Protein AF-0000000077304915 (afdb_homodimer)

InterPro domains:
  IPR000916 Bet v I/Major latex protein [PF00407] (3-147)
  IPR000916 Bet v I/Major latex protein [SM01037] (2-149)
  IPR023393 START-like domain superfamily [G3DSA:3.30.530.20] (1-148)
  IPR051761 MLP-like hydrophobic ligand-binding [PTHR31907] (3-147)

Secondary structure (DSSP, 8-state):
--SEEEEEEEEEESS-HHHHHHHHHH-HHHHHHHSTTTEEEEEEEESSTTSTT-EEEEEEEETTEEEEEEEEEEEEETTTTEEEEEEEEEHHHHHEEEEEEEEEEEEETTEEEEEEEEEEEESSTTSPPTHHHHHHHHHHHHHHHHS----/--SEEEEEEEEEESS-HHHHHHHHHH-HHHHHHHSTTTEEEEEEEESSTTSTT-EEEEEEEETTEEEEEEEEEEEEETTTTEEEEEEEEEHHHHHEEEEEEEEEEEEETTEEEEEEEEEEEESSTTSPPTHHHHHHHHHHHHHHHHS----

Foldseek 3Di:
DDQWDKDKDKDWFADDLVVVLCCVQPNVQCLCVLPVQFWPGKDWDDDDGNDQQTKMKTWGDFPRDTWIWIWGFHDADPVFSKTKIWTDDIDQVVFFVTKMKMWTWDDDVNIIMIMIMITTGGPDPVRDDVPSVVVSVSVSVHSVRPRPPPD/DDQWDKDKDKDWFADDLVVVLCCVQPNVQCLCVLPVQFWPGKDWDDDDGNDQQTKMKTWGDFPRDTWIWIWGFHDADPVFSKTKIWTDDIDQVVFFVTKMKMWTWDDDVNIIMIMIMITTGGPDPVRDDCPSVVVSVSVSVHSVRPRPPPD

Radius of gyration: 21.0 Å; Cα contacts (8 Å, |Δi|>4): 692; chains: 2; bounding box: 39×62×45 Å

Organism: Tagetes erecta (NCBI:txid13708)

Structure (mmCIF, N/CA/C/O backbone):
data_AF-0000000077304915-model_v1
#
loop_
_entity.id
_entity.type
_entity.pdbx_description
1 polymer 'Bet v I/Major latex protein domain-containing protein'
#
loop_
_atom_site.group_PDB
_atom_site.id
_atom_site.type_symbol
_atom_site.label_atom_id
_atom_site.label_alt_id
_atom_site.label_comp_id
_atom_site.label_asym_id
_atom_site.label_entity_id
_atom_site.label_seq_id
_atom_site.pdbx_PDB_ins_code
_atom_site.Cartn_x
_atom_site.Cartn_y
_atom_site.Cartn_z
_atom_site.occupancy
_atom_site.B_iso_or_equiv
_atom_site.auth_seq_id
_atom_site.auth_comp_id
_atom_site.auth_asym_id
_atom_site.auth_atom_id
_atom_site.pdbx_PDB_model_num
ATOM 1 N N . MET A 1 1 ? -9.648 -6.676 -9.336 1 77 1 MET A N 1
ATOM 2 C CA . MET A 1 1 ? -9.148 -5.434 -8.758 1 77 1 MET A CA 1
ATOM 3 C C . MET A 1 1 ? -9.531 -5.316 -7.289 1 77 1 MET A C 1
ATOM 5 O O . MET A 1 1 ? -10.609 -5.758 -6.887 1 77 1 MET A O 1
ATOM 9 N N . ALA A 1 2 ? -8.57 -4.887 -6.508 1 87.5 2 ALA A N 1
ATOM 10 C CA . ALA A 1 2 ? -8.867 -4.766 -5.082 1 87.5 2 ALA A CA 1
ATOM 11 C C . ALA A 1 2 ? -9.672 -3.504 -4.793 1 87.5 2 ALA A C 1
ATOM 13 O O . ALA A 1 2 ? -9.352 -2.426 -5.297 1 87.5 2 ALA A O 1
ATOM 14 N N . LEU A 1 3 ? -10.727 -3.637 -4.07 1 91.81 3 LEU A N 1
ATOM 15 C CA . LEU A 1 3 ? -11.562 -2.504 -3.699 1 91.81 3 LEU A CA 1
ATOM 16 C C . LEU A 1 3 ? -11.078 -1.865 -2.404 1 91.81 3 LEU A C 1
ATOM 18 O O . LEU A 1 3 ? -11.438 -0.728 -2.094 1 91.81 3 LEU A O 1
ATOM 22 N N . SER A 1 4 ? -10.336 -2.604 -1.647 1 95.5 4 SER A N 1
ATOM 23 C CA . SER A 1 4 ? -9.789 -2.084 -0.4 1 95.5 4 SER A CA 1
ATOM 24 C C . SER A 1 4 ? -8.32 -2.465 -0.239 1 95.5 4 SER A C 1
ATOM 26 O O . SER A 1 4 ? -7.852 -3.416 -0.868 1 95.5 4 SER A O 1
ATOM 28 N N . GLY A 1 5 ? -7.633 -1.637 0.565 1 96.81 5 GLY A N 1
ATOM 29 C CA . GLY A 1 5 ? -6.215 -1.896 0.747 1 96.81 5 GLY A CA 1
ATOM 30 C C . GLY A 1 5 ? -5.484 -0.762 1.444 1 96.81 5 GLY A C 1
ATOM 31 O O . GLY A 1 5 ? -6.098 0.02 2.174 1 96.81 5 GLY A O 1
ATOM 32 N N . LYS A 1 6 ? -4.102 -0.858 1.314 1 97.75 6 LYS A N 1
ATOM 33 C CA . LYS A 1 6 ? -3.221 0.158 1.883 1 97.75 6 LYS A CA 1
ATOM 34 C C . LYS A 1 6 ? -2.143 0.57 0.884 1 97.75 6 LYS A C 1
ATOM 36 O O . LYS A 1 6 ? -1.648 -0.26 0.119 1 97.75 6 LYS A O 1
ATOM 41 N N . LEU A 1 7 ? -1.932 1.812 0.913 1 97.75 7 LEU A N 1
ATOM 42 C CA . LEU A 1 7 ? -0.755 2.363 0.248 1 97.75 7 LEU A CA 1
ATOM 43 C C . LEU A 1 7 ? 0.232 2.924 1.267 1 97.75 7 LEU A C 1
ATOM 45 O O . LEU A 1 7 ? -0.133 3.758 2.1 1 97.75 7 LEU A O 1
ATOM 49 N N . ILE A 1 8 ? 1.463 2.48 1.219 1 97.81 8 ILE A N 1
ATOM 50 C CA . ILE A 1 8 ? 2.469 2.869 2.201 1 97.81 8 ILE A CA 1
ATOM 51 C C . ILE A 1 8 ? 3.68 3.469 1.49 1 97.81 8 ILE A C 1
ATOM 53 O O . ILE A 1 8 ? 4.184 2.898 0.52 1 97.81 8 ILE A O 1
ATOM 57 N N . GLY A 1 9 ? 4.09 4.59 1.894 1 97.19 9 GLY A N 1
ATOM 58 C CA . GLY A 1 9 ? 5.289 5.238 1.393 1 97.19 9 GLY A CA 1
ATOM 59 C C . GLY A 1 9 ? 6.301 5.547 2.48 1 97.19 9 GLY A C 1
ATOM 60 O O . GLY A 1 9 ? 5.926 5.867 3.609 1 97.19 9 GLY A O 1
ATOM 61 N N . TYR A 1 10 ? 7.559 5.445 2.125 1 95.75 10 TYR A N 1
ATOM 62 C CA . TYR A 1 10 ? 8.656 5.762 3.035 1 95.75 10 TYR A CA 1
ATOM 63 C C . TYR A 1 10 ? 9.391 7.016 2.588 1 95.75 10 TYR A C 1
ATOM 65 O O . TYR A 1 10 ? 9.672 7.188 1.4 1 95.75 10 TYR A O 1
ATOM 73 N N . VAL A 1 11 ? 9.68 7.824 3.545 1 93.5 11 VAL A N 1
ATOM 74 C CA . VAL A 1 11 ? 10.461 9.031 3.277 1 93.5 11 VAL A CA 1
ATOM 75 C C . VAL A 1 11 ? 11.625 9.117 4.258 1 93.5 11 VAL A C 1
ATOM 77 O O . VAL A 1 11 ? 11.43 9.062 5.477 1 93.5 11 VAL A O 1
ATOM 80 N N . GLU A 1 12 ? 12.781 9.234 3.734 1 91.5 12 GLU A N 1
ATOM 81 C CA . GLU A 1 12 ? 13.93 9.484 4.598 1 91.5 12 GLU A CA 1
ATOM 82 C C . GLU A 1 12 ? 13.992 10.953 5.023 1 91.5 12 GLU A C 1
ATOM 84 O O . GLU A 1 12 ? 13.938 11.852 4.184 1 91.5 12 GLU A O 1
ATOM 89 N N . ILE A 1 13 ? 14.117 11.133 6.289 1 90.94 13 ILE A N 1
ATOM 90 C CA . ILE A 1 13 ? 14.109 12.5 6.797 1 90.94 13 ILE A CA 1
ATOM 91 C C . ILE A 1 13 ? 15.273 12.703 7.762 1 90.94 13 ILE A C 1
ATOM 93 O O . ILE A 1 13 ? 15.859 11.734 8.25 1 90.94 13 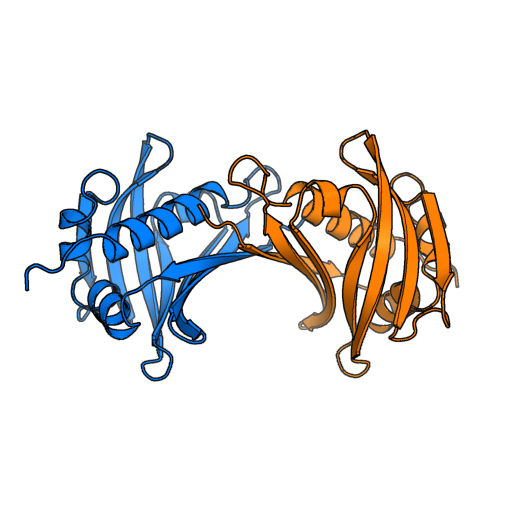ILE A O 1
ATOM 97 N N . SER A 1 14 ? 15.57 13.914 8.055 1 90.44 14 SER A N 1
ATOM 98 C CA . SER A 1 14 ? 16.703 14.258 8.906 1 90.44 14 SER A CA 1
ATOM 99 C C . SER A 1 14 ? 16.234 14.641 10.312 1 90.44 14 SER A C 1
ATOM 101 O O . SER A 1 14 ? 16.953 14.406 11.289 1 90.44 14 SER A O 1
ATOM 103 N N . LYS A 1 15 ? 15.133 15.164 10.398 1 87.5 15 LYS A N 1
ATOM 104 C CA . LYS A 1 15 ? 14.625 15.602 11.695 1 87.5 15 LYS A CA 1
ATOM 105 C C . LYS A 1 15 ? 14.102 14.422 12.516 1 87.5 15 LYS A C 1
ATOM 107 O O . LYS A 1 15 ? 13.695 13.398 11.945 1 87.5 15 LYS A O 1
ATOM 112 N N . LYS A 1 16 ? 14.086 14.633 13.773 1 85.38 16 LYS A N 1
ATOM 113 C CA . LYS A 1 16 ? 13.641 13.57 14.672 1 85.38 16 LYS A CA 1
ATOM 114 C C . LYS A 1 16 ? 12.125 13.445 14.656 1 85.38 16 LYS A C 1
ATOM 116 O O . LYS A 1 16 ? 11.414 14.398 14.32 1 85.38 16 LYS A O 1
ATOM 121 N N . GLY A 1 17 ? 11.664 12.305 15 1 81.75 17 GLY A N 1
ATOM 122 C CA . GLY A 1 17 ? 10.242 11.977 14.992 1 81.75 17 GLY A CA 1
ATOM 123 C C . GLY A 1 17 ? 9.414 12.906 15.852 1 81.75 17 GLY A C 1
ATOM 124 O O . GLY A 1 17 ? 8.258 13.195 15.531 1 81.75 17 GLY A O 1
ATOM 125 N N . ASP A 1 18 ? 10.031 13.383 16.891 1 84.44 18 ASP A N 1
ATOM 126 C CA . ASP A 1 18 ? 9.305 14.266 17.797 1 84.44 18 ASP A CA 1
ATOM 127 C C . ASP A 1 18 ? 8.891 15.555 17.094 1 84.44 18 ASP A C 1
ATOM 129 O O . ASP A 1 18 ? 7.836 16.125 17.391 1 84.44 18 ASP A O 1
ATOM 133 N N . PHE A 1 19 ? 9.711 15.961 16.25 1 87 19 PHE A N 1
ATOM 134 C CA . PHE A 1 19 ? 9.414 17.188 15.508 1 87 19 PHE A CA 1
ATOM 135 C C . PHE A 1 19 ? 8.117 17.031 14.719 1 87 19 PHE A C 1
ATOM 137 O O . PHE A 1 19 ? 7.203 17.844 14.844 1 87 19 PHE A O 1
ATOM 144 N N . PHE A 1 20 ? 8 16.031 14.023 1 86.62 20 PHE A N 1
ATOM 145 C CA . PHE A 1 20 ? 6.848 15.812 13.148 1 86.62 20 PHE A CA 1
ATOM 146 C C . PHE A 1 20 ? 5.613 15.469 13.969 1 86.62 20 PHE A C 1
ATOM 148 O O . PHE A 1 20 ? 4.504 15.906 13.648 1 86.62 20 PHE A O 1
ATOM 155 N N . HIS A 1 21 ? 5.879 14.617 14.914 1 87.75 21 HIS A N 1
ATOM 156 C CA . HIS A 1 21 ? 4.781 14.227 15.797 1 87.75 21 HIS A CA 1
ATOM 157 C C . HIS A 1 21 ? 4.152 15.445 16.469 1 87.75 21 HIS A C 1
ATOM 159 O O . HIS A 1 21 ? 2.924 15.57 16.5 1 87.75 21 HIS A O 1
ATOM 165 N N . ASP A 1 22 ? 4.957 16.359 16.922 1 87.5 22 ASP A N 1
ATOM 166 C CA . ASP A 1 22 ? 4.477 17.578 17.547 1 87.5 22 ASP A CA 1
ATOM 167 C C . ASP A 1 22 ? 3.758 18.469 16.547 1 87.5 22 ASP A C 1
ATOM 169 O O . ASP A 1 22 ? 2.695 19.031 16.844 1 87.5 22 ASP A O 1
ATOM 173 N N . LEU A 1 23 ? 4.305 18.578 15.43 1 86.5 23 LEU A N 1
ATOM 174 C CA . LEU A 1 23 ? 3.732 19.422 14.391 1 86.5 23 LEU A CA 1
ATOM 175 C C . LEU A 1 23 ? 2.35 18.922 13.984 1 86.5 23 LEU A C 1
ATOM 177 O O . LEU A 1 23 ? 1.388 19.703 13.961 1 86.5 23 LEU A O 1
ATOM 181 N N . ILE A 1 24 ? 2.211 17.719 13.727 1 84.94 24 ILE A N 1
ATOM 182 C CA . ILE A 1 24 ? 0.983 17.125 13.203 1 84.94 24 ILE A CA 1
ATOM 183 C C . ILE A 1 24 ? -0.088 17.109 14.289 1 84.94 24 ILE A C 1
ATOM 185 O O . ILE A 1 24 ? -1.268 17.344 14.016 1 84.94 24 ILE A O 1
ATOM 189 N N . ARG A 1 25 ? 0.352 16.922 15.422 1 87.06 25 ARG A N 1
ATOM 190 C CA . ARG A 1 25 ? -0.615 16.797 16.5 1 87.06 25 ARG A CA 1
ATOM 191 C C . ARG A 1 25 ? -0.991 18.156 17.078 1 87.06 25 ARG A C 1
ATOM 193 O O . ARG A 1 25 ? -2.174 18.469 17.219 1 87.06 25 ARG A O 1
ATOM 200 N N . HIS A 1 26 ? 0.055 18.984 17.312 1 87.25 26 HIS A N 1
ATOM 201 C CA . HIS A 1 26 ? -0.196 20.141 18.172 1 87.25 26 HIS A CA 1
ATOM 202 C C . HIS A 1 26 ? -0.1 21.438 17.391 1 87.25 26 HIS A C 1
ATOM 204 O O . HIS A 1 26 ? -0.631 22.469 17.828 1 87.25 26 HIS A O 1
ATOM 210 N N . LYS A 1 27 ? 0.557 21.391 16.312 1 86.62 27 LYS A N 1
ATOM 211 C CA . LYS A 1 27 ? 0.745 22.641 15.602 1 86.62 27 LYS A CA 1
ATOM 212 C C . LYS A 1 27 ? 0.414 22.484 14.117 1 86.62 27 LYS A C 1
ATOM 214 O O . LYS A 1 27 ? 1.187 22.922 13.258 1 86.62 27 LYS A O 1
ATOM 219 N N . PRO A 1 28 ? -0.698 21.828 13.898 1 83.06 28 PRO A N 1
ATOM 220 C CA . PRO A 1 28 ? -0.997 21.609 12.484 1 83.06 28 PRO A CA 1
ATOM 221 C C . PRO A 1 28 ? -1.185 22.906 11.703 1 83.06 28 PRO A C 1
ATOM 223 O O . PRO A 1 28 ? -0.937 22.953 10.5 1 83.06 28 PRO A O 1
ATOM 226 N N . HIS A 1 29 ? -1.56 23.953 12.414 1 82.38 29 HIS A N 1
ATOM 227 C CA . HIS A 1 29 ? -1.747 25.266 11.789 1 82.38 29 HIS A CA 1
ATOM 228 C C . HIS A 1 29 ? -0.423 25.828 11.289 1 82.38 29 HIS A C 1
ATOM 230 O O . HIS A 1 29 ? -0.404 26.688 10.391 1 82.38 29 HIS A O 1
ATOM 236 N N . GLU A 1 30 ? 0.694 25.391 11.867 1 82.69 30 GLU A N 1
ATOM 237 C CA . GLU A 1 30 ? 2.014 25.844 11.438 1 82.69 30 GLU A CA 1
ATOM 238 C C . GLU A 1 30 ? 2.422 25.188 10.125 1 82.69 30 GLU A C 1
ATOM 240 O O . GLU A 1 30 ? 3.309 25.672 9.422 1 82.69 30 GLU A O 1
ATOM 245 N N . MET A 1 31 ? 1.771 24.125 9.836 1 85.06 31 MET A N 1
ATOM 246 C CA . MET A 1 31 ? 2.121 23.406 8.609 1 85.06 31 MET A CA 1
ATOM 247 C C . MET A 1 31 ? 1.789 24.234 7.375 1 85.06 31 MET A C 1
ATOM 249 O O . MET A 1 31 ? 2.51 24.172 6.379 1 85.06 31 MET A O 1
ATOM 253 N N . SER A 1 32 ? 0.701 24.938 7.48 1 84.88 32 SER A N 1
ATOM 254 C CA . SER A 1 32 ? 0.295 25.781 6.359 1 84.88 32 SER A CA 1
ATOM 255 C C . SER A 1 32 ? 1.315 26.875 6.094 1 84.88 32 SER A C 1
ATOM 257 O O . SER A 1 32 ? 1.448 27.344 4.961 1 84.88 32 SER A O 1
ATOM 259 N N . ALA A 1 33 ? 2.064 27.234 7.16 1 84.62 33 ALA A N 1
ATOM 260 C CA . ALA A 1 33 ? 3.104 28.25 7.004 1 84.62 33 ALA A CA 1
ATOM 261 C C . ALA A 1 33 ? 4.336 27.672 6.316 1 84.62 33 ALA A C 1
ATOM 263 O O . ALA A 1 33 ? 5.059 28.391 5.617 1 84.62 33 ALA A O 1
ATOM 264 N N . ILE A 1 34 ? 4.574 26.453 6.52 1 83.38 34 ILE A N 1
ATOM 265 C CA . ILE A 1 34 ? 5.754 25.797 5.98 1 83.38 34 ILE A CA 1
ATOM 266 C C . ILE A 1 34 ? 5.535 25.469 4.508 1 83.38 34 ILE A C 1
ATOM 268 O O . ILE A 1 34 ? 6.441 25.641 3.686 1 83.38 34 ILE A O 1
ATOM 272 N N . VAL A 1 35 ? 4.285 25 4.211 1 85 35 VAL A N 1
ATOM 273 C CA . VAL A 1 35 ? 3.986 24.594 2.842 1 85 35 VAL A CA 1
ATOM 274 C C . VAL A 1 35 ? 2.709 25.281 2.363 1 85 35 VAL A C 1
ATOM 276 O O . VAL A 1 35 ? 1.757 24.609 1.949 1 85 35 VAL A O 1
ATOM 279 N N . PRO A 1 36 ? 2.691 26.562 2.174 1 85.12 36 PRO A N 1
ATOM 280 C CA . PRO A 1 36 ? 1.47 27.328 1.897 1 85.12 36 PRO A CA 1
ATOM 281 C C . PRO A 1 36 ? 0.879 27.016 0.524 1 85.12 36 PRO A C 1
ATOM 283 O O . PRO A 1 36 ? -0.316 27.219 0.301 1 85.12 36 PRO A O 1
ATOM 286 N N . ASP A 1 37 ? 1.666 26.531 -0.319 1 87.25 37 ASP A N 1
ATOM 287 C CA . ASP A 1 37 ? 1.181 26.234 -1.661 1 87.25 37 ASP A CA 1
ATOM 288 C C . ASP A 1 37 ? 0.377 24.938 -1.673 1 87.25 37 ASP A C 1
ATOM 290 O O . ASP A 1 37 ? -0.361 24.656 -2.621 1 87.25 37 ASP A O 1
ATOM 294 N N . LYS A 1 38 ? 0.479 24.188 -0.633 1 88.62 38 LYS A N 1
ATOM 295 C CA . LYS A 1 38 ? -0.179 22.875 -0.579 1 88.62 38 LYS A CA 1
ATOM 296 C C . LYS A 1 38 ? -1.244 22.844 0.514 1 88.62 38 LYS A C 1
ATOM 298 O O . LYS A 1 38 ? -2.355 22.359 0.29 1 88.62 38 LYS A O 1
ATOM 303 N N . LEU A 1 39 ? -0.884 23.266 1.619 1 89.75 39 LEU A N 1
ATOM 304 C CA . LEU A 1 39 ? -1.777 23.359 2.77 1 89.75 39 LEU A CA 1
ATOM 305 C C . LEU A 1 39 ? -2.119 24.797 3.09 1 89.75 39 LEU A C 1
ATOM 307 O O . LEU A 1 39 ? -1.231 25.609 3.393 1 89.75 39 LEU A O 1
ATOM 311 N N . HIS A 1 40 ? -3.418 25.078 3.107 1 89.94 40 HIS A N 1
ATOM 312 C CA . HIS A 1 40 ? -3.811 26.484 3.197 1 89.94 40 HIS A CA 1
ATOM 313 C C . HIS A 1 40 ? -4.277 26.828 4.605 1 89.94 40 HIS A C 1
ATOM 315 O O . HIS A 1 40 ? -4.035 27.938 5.086 1 89.94 40 HIS A O 1
ATOM 321 N N . GLU A 1 41 ? -5.039 25.984 5.105 1 88.44 41 GLU A N 1
ATOM 322 C CA . GLU A 1 41 ? -5.602 26.25 6.426 1 88.44 41 GLU A CA 1
ATOM 323 C C . GLU A 1 41 ? -5.891 24.938 7.172 1 88.44 41 GLU A C 1
ATOM 325 O O . GLU A 1 41 ? -6.238 23.938 6.559 1 88.44 41 GLU A O 1
ATOM 330 N N . CYS A 1 42 ? -5.668 25.031 8.453 1 89.88 42 CYS A N 1
ATOM 331 C CA . CYS A 1 42 ? -6.035 23.938 9.352 1 89.88 42 CYS A CA 1
ATOM 332 C C . CYS A 1 42 ? -6.762 24.469 10.586 1 89.88 42 CYS A C 1
ATOM 334 O O . CYS A 1 42 ? -6.246 25.344 11.289 1 89.88 42 CYS A O 1
ATOM 336 N N . ASP A 1 43 ? -7.965 23.922 10.844 1 88.62 43 ASP A N 1
ATOM 337 C CA . ASP A 1 43 ? -8.75 24.344 12 1 88.62 43 ASP A CA 1
ATOM 338 C C . ASP A 1 43 ? -9.18 23.141 12.836 1 88.62 43 ASP A C 1
ATOM 340 O O . ASP A 1 43 ? -9.562 22.109 12.289 1 88.62 43 ASP A O 1
ATOM 344 N N . VAL A 1 44 ? -9.102 23.344 14.117 1 88.19 44 VAL A N 1
ATOM 345 C CA . VAL A 1 44 ? -9.695 22.359 15 1 88.19 44 VAL A CA 1
ATOM 346 C C . VAL A 1 44 ? -11.188 22.641 15.172 1 88.19 44 VAL A C 1
ATOM 348 O O . VAL A 1 44 ? -11.57 23.703 15.648 1 88.19 44 VAL A O 1
ATOM 351 N N . LEU A 1 45 ? -11.969 21.75 14.836 1 90.94 45 LEU A N 1
ATOM 352 C CA . LEU A 1 45 ? -13.414 21.953 14.836 1 90.94 45 LEU A CA 1
ATOM 353 C C . LEU A 1 45 ? -14.031 21.469 16.156 1 90.94 45 LEU A C 1
ATOM 355 O O . LEU A 1 45 ? -15 22.047 16.625 1 90.94 45 LEU A O 1
ATOM 359 N N . GLU A 1 46 ? -13.484 20.406 16.625 1 91.88 46 GLU A N 1
ATOM 360 C CA . GLU A 1 46 ? -13.992 19.828 17.859 1 91.88 46 GLU A CA 1
ATOM 361 C C . GLU A 1 46 ? -12.867 19.188 18.672 1 91.88 46 GLU A C 1
ATOM 363 O O . GLU A 1 46 ? -11.93 18.625 18.109 1 91.88 46 GLU A O 1
ATOM 368 N N . GLY A 1 47 ? -12.992 19.344 20.031 1 92 47 GLY A N 1
ATOM 369 C CA . GLY A 1 47 ? -12.07 18.672 20.922 1 92 47 GLY A CA 1
ATOM 370 C C . GLY A 1 47 ? -10.789 19.453 21.156 1 92 47 GLY A C 1
ATOM 371 O O . GLY A 1 47 ? -10.664 20.594 20.719 1 92 47 GLY A O 1
ATOM 372 N N . GLU A 1 48 ? -9.961 18.766 21.953 1 91.75 48 GLU A N 1
ATOM 373 C CA . GLU A 1 48 ? -8.648 19.344 22.234 1 91.75 48 GLU A CA 1
ATOM 374 C C . GLU A 1 48 ? -7.66 19.047 21.109 1 91.75 48 GLU A C 1
ATOM 376 O O . GLU A 1 48 ? -7.559 17.922 20.641 1 91.75 48 GLU A O 1
ATOM 381 N N . ARG A 1 49 ? -7.004 20.078 20.812 1 88.75 49 ARG A N 1
ATOM 382 C CA . ARG A 1 49 ? -6.039 19.969 19.719 1 88.75 49 ARG A CA 1
ATOM 383 C C . ARG A 1 49 ? -5.055 18.828 19.984 1 88.75 49 ARG A C 1
ATOM 385 O O . ARG A 1 49 ? -4.434 18.781 21.047 1 88.75 49 ARG A O 1
ATOM 392 N N . GLY A 1 50 ? -4.945 17.922 18.953 1 90.31 50 GLY A N 1
ATOM 393 C CA . GLY A 1 50 ? -3.957 16.859 19 1 90.31 50 GLY A CA 1
ATOM 394 C C . GLY A 1 50 ? -4.406 15.664 19.828 1 90.31 50 GLY A C 1
ATOM 395 O O . GLY A 1 50 ? -3.717 14.648 19.875 1 90.31 50 GLY A O 1
ATOM 396 N N . ALA A 1 51 ? -5.551 15.727 20.391 1 92.5 51 ALA A N 1
ATOM 397 C CA . ALA A 1 51 ? -6.035 14.648 21.25 1 92.5 51 ALA A CA 1
ATOM 398 C C . ALA A 1 51 ? -6.902 13.672 20.453 1 92.5 51 ALA A C 1
ATOM 400 O O . ALA A 1 51 ? -7.57 14.055 19.5 1 92.5 51 ALA A O 1
ATOM 401 N N . VAL A 1 52 ? -6.793 12.406 20.938 1 95.75 52 VAL A N 1
ATOM 402 C CA . VAL A 1 52 ? -7.68 11.391 20.359 1 95.75 52 VAL A CA 1
ATOM 403 C C . VAL A 1 52 ? -9.133 11.852 20.484 1 95.75 52 VAL A C 1
ATOM 405 O O . VAL A 1 52 ? -9.547 12.344 21.547 1 95.75 52 VAL A O 1
ATOM 408 N N . GLY A 1 53 ? -9.859 11.75 19.359 1 95.81 53 GLY A N 1
ATOM 409 C CA . GLY A 1 53 ? -11.258 12.141 19.375 1 95.81 53 GLY A CA 1
ATOM 410 C C . GLY A 1 53 ? -11.484 13.539 18.812 1 95.81 53 GLY A C 1
ATOM 411 O O . GLY A 1 53 ? -12.625 13.914 18.516 1 95.81 53 GLY A O 1
ATOM 412 N N . SER A 1 54 ? -10.453 14.391 18.719 1 95.25 54 SER A N 1
ATOM 413 C CA . SER A 1 54 ? -10.602 15.734 18.156 1 95.25 54 SER A CA 1
ATOM 414 C C . SER A 1 54 ? -10.836 15.672 16.641 1 95.25 54 SER A C 1
ATOM 416 O O . SER A 1 54 ? -10.477 14.688 15.992 1 95.25 54 SER A O 1
ATOM 418 N N . ILE A 1 55 ? -11.5 16.656 16.141 1 96.06 55 ILE A N 1
ATOM 419 C CA . ILE A 1 55 ? -11.789 16.766 14.719 1 96.06 55 ILE A CA 1
ATOM 420 C C . ILE A 1 55 ? -11.07 17.984 14.141 1 96.06 55 ILE A C 1
ATOM 422 O O . ILE A 1 55 ? -11.211 19.109 14.656 1 96.06 55 ILE A O 1
ATOM 426 N N . ILE A 1 56 ? -10.32 17.719 13.094 1 94 56 ILE A N 1
ATOM 427 C CA . ILE A 1 56 ? -9.586 18.797 12.438 1 94 56 ILE A CA 1
ATOM 428 C C . ILE A 1 56 ? -10.039 18.906 10.984 1 94 56 ILE A C 1
ATOM 430 O O . ILE A 1 56 ? -10.445 17.922 10.367 1 94 56 ILE A O 1
ATOM 434 N N . SER A 1 57 ? -10 20.141 10.508 1 94.44 57 SER A N 1
ATOM 435 C CA . SER A 1 57 ? -10.352 20.422 9.117 1 94.44 57 SER A CA 1
ATOM 436 C C . SER A 1 57 ? -9.172 21 8.344 1 94.44 57 SER A C 1
ATOM 438 O O . SER A 1 57 ? -8.469 21.875 8.852 1 94.44 57 SER A O 1
ATOM 440 N N . TRP A 1 58 ? -9 20.484 7.137 1 93.31 58 TRP A N 1
ATOM 441 C CA . TRP A 1 58 ? -7.922 20.953 6.266 1 93.31 58 TRP A CA 1
ATOM 442 C C . TRP A 1 58 ? -8.484 21.562 4.984 1 93.31 58 TRP A C 1
ATOM 444 O O . TRP A 1 58 ? -9.422 21.016 4.395 1 93.31 58 TRP A O 1
ATOM 454 N N . ASN A 1 59 ? -7.941 22.688 4.609 1 94.12 59 ASN A N 1
ATOM 455 C CA . ASN A 1 59 ? -8.055 23.219 3.254 1 94.12 59 ASN A CA 1
ATOM 456 C C . ASN A 1 59 ? -6.738 23.094 2.49 1 94.12 59 ASN A C 1
ATOM 458 O O . ASN A 1 59 ? -5.703 23.578 2.945 1 94.12 59 ASN A O 1
ATOM 462 N N . TYR A 1 60 ? -6.848 22.406 1.366 1 94.25 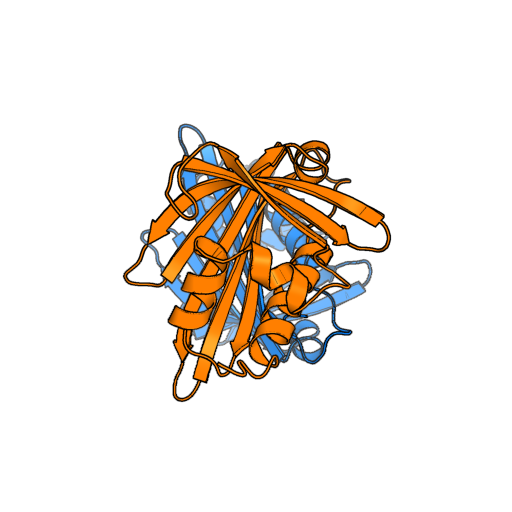60 TYR A N 1
ATOM 463 C CA . TYR A 1 60 ? -5.594 22.109 0.68 1 94.25 60 TYR A CA 1
ATOM 464 C C . TYR A 1 60 ? -5.809 22.016 -0.826 1 94.25 60 TYR A C 1
ATOM 466 O O . TYR A 1 60 ? -6.945 21.969 -1.297 1 94.25 60 TYR A O 1
ATOM 474 N N . THR A 1 61 ? -4.711 22.094 -1.6 1 94.69 61 THR A N 1
ATOM 475 C CA . THR A 1 61 ? -4.738 21.922 -3.047 1 94.69 61 THR A CA 1
ATOM 476 C C . THR A 1 61 ? -4.031 20.641 -3.451 1 94.69 61 THR A C 1
ATOM 478 O O . THR A 1 61 ? -2.863 20.438 -3.119 1 94.69 61 THR A O 1
ATOM 481 N N . HIS A 1 62 ? -4.766 19.812 -4.082 1 93.12 62 HIS A N 1
ATOM 482 C CA . HIS A 1 62 ? -4.234 18.547 -4.578 1 93.12 62 HIS A CA 1
ATOM 483 C C . HIS A 1 62 ? -4.652 18.297 -6.023 1 93.12 62 HIS A C 1
ATOM 485 O O . HIS A 1 62 ? -5.832 18.422 -6.363 1 93.12 62 HIS A O 1
ATOM 491 N N . ASP A 1 63 ? -3.695 18.031 -6.832 1 92.38 63 ASP A N 1
ATOM 492 C CA . ASP A 1 63 ? -3.906 17.812 -8.258 1 92.38 63 ASP A CA 1
ATOM 493 C C . ASP A 1 63 ? -4.609 19 -8.906 1 92.38 63 ASP A C 1
ATOM 495 O O . ASP A 1 63 ? -5.562 18.828 -9.672 1 92.38 63 ASP A O 1
ATOM 499 N N . GLY A 1 64 ? -4.305 20.156 -8.461 1 91.94 64 GLY A N 1
ATOM 500 C CA . GLY A 1 64 ? -4.754 21.391 -9.07 1 91.94 64 GLY A CA 1
ATOM 501 C C . GLY A 1 64 ? -6.133 21.812 -8.602 1 91.94 64 GLY A C 1
ATOM 502 O O . GLY A 1 64 ? -6.664 22.828 -9.062 1 91.94 64 GLY A O 1
ATOM 503 N N . LYS A 1 65 ? -6.727 21.156 -7.719 1 93.56 65 LYS A N 1
ATOM 504 C CA . LYS A 1 65 ? -8.07 21.469 -7.227 1 93.56 65 LYS A CA 1
ATOM 505 C C . LYS A 1 65 ? -8.055 21.734 -5.727 1 93.56 65 LYS A C 1
ATOM 507 O O . LYS A 1 65 ? -7.402 21.016 -4.965 1 93.56 65 LYS A O 1
ATOM 512 N N . ARG A 1 66 ? -8.789 22.734 -5.32 1 94.12 66 ARG A N 1
ATOM 513 C CA . ARG A 1 66 ? -9 23.016 -3.902 1 94.12 66 ARG A CA 1
ATOM 514 C C . ARG A 1 66 ? -9.898 21.953 -3.266 1 94.12 66 ARG A C 1
ATOM 516 O O . ARG A 1 66 ? -10.953 21.625 -3.807 1 94.12 66 ARG A O 1
ATOM 523 N N . LYS A 1 67 ? -9.43 21.438 -2.121 1 94.81 67 LYS A N 1
ATOM 524 C CA . LYS A 1 67 ? -10.148 20.359 -1.446 1 94.81 67 LYS A CA 1
ATOM 525 C C . LYS A 1 67 ? -10.266 20.625 0.05 1 94.81 67 LYS A C 1
ATOM 527 O O . LYS A 1 67 ? -9.555 21.469 0.591 1 94.81 67 LYS A O 1
ATOM 532 N N . VAL A 1 68 ? -11.234 19.938 0.568 1 94.19 68 VAL A N 1
ATOM 533 C CA . VAL A 1 68 ? -11.43 19.984 2.012 1 94.19 68 VAL A CA 1
ATOM 534 C C . VAL A 1 68 ? -11.445 18.578 2.59 1 94.19 68 VAL A C 1
ATOM 536 O O . VAL A 1 68 ? -11.93 17.641 1.944 1 94.19 68 VAL A O 1
ATOM 539 N N . ALA A 1 69 ? -10.844 18.469 3.766 1 94.12 69 ALA A N 1
ATOM 540 C CA . ALA A 1 69 ? -10.906 17.203 4.496 1 94.12 69 ALA A CA 1
ATOM 541 C C . ALA A 1 69 ? -11.141 17.438 5.984 1 94.12 69 ALA A C 1
ATOM 543 O O . ALA A 1 69 ? -10.492 18.297 6.594 1 94.12 69 ALA A O 1
ATOM 544 N N . LYS A 1 70 ? -12.117 16.734 6.484 1 95.06 70 LYS A N 1
ATOM 545 C CA . LYS A 1 70 ? -12.32 16.672 7.93 1 95.06 70 LYS A CA 1
ATOM 546 C C . LYS A 1 70 ? -11.891 15.305 8.484 1 95.06 70 LYS A C 1
ATOM 548 O O . LYS A 1 70 ? -12.328 14.266 7.988 1 95.06 70 LYS A O 1
ATOM 553 N N . GLN A 1 71 ? -11.062 15.445 9.5 1 96.25 71 GLN A N 1
ATOM 554 C CA . GLN A 1 71 ? -10.477 14.203 9.992 1 96.25 71 GLN A CA 1
ATOM 555 C C . GLN A 1 71 ? -10.672 14.062 11.5 1 96.25 71 GLN A C 1
ATOM 557 O O . GLN A 1 71 ? -10.609 15.047 12.234 1 96.25 71 GLN A O 1
ATOM 562 N N . LEU A 1 72 ? -10.938 12.875 11.891 1 97.19 72 LEU A N 1
ATOM 563 C CA . LEU A 1 72 ? -10.953 12.461 13.289 1 97.19 72 LEU A CA 1
ATOM 564 C C . LEU A 1 72 ? -9.633 11.82 13.688 1 97.19 72 LEU A C 1
ATOM 566 O O . LEU A 1 72 ? -9.125 10.945 12.984 1 97.19 72 LEU A O 1
ATOM 570 N N . ILE A 1 73 ? -9 12.336 14.758 1 96.12 73 ILE A N 1
ATOM 571 C CA . ILE A 1 73 ? -7.863 11.602 15.305 1 96.12 73 ILE A CA 1
ATOM 572 C C . ILE A 1 73 ? -8.352 10.336 16.016 1 96.12 73 ILE A C 1
ATOM 574 O O . ILE A 1 73 ? -8.922 10.406 17.094 1 96.12 73 ILE A O 1
ATOM 578 N N . GLU A 1 74 ? -8.102 9.297 15.414 1 97 74 GLU A N 1
ATOM 579 C CA . GLU A 1 74 ? -8.641 8.023 15.891 1 97 74 GLU A CA 1
ATOM 580 C C . GLU A 1 74 ? -7.75 7.426 16.984 1 97 74 GLU A C 1
ATOM 582 O O . GLU A 1 74 ? -8.25 6.82 17.938 1 97 74 GLU A O 1
ATOM 587 N N . SER A 1 75 ? -6.465 7.52 16.844 1 96.69 75 SER A N 1
ATOM 588 C CA . SER A 1 75 ? -5.547 6.977 17.844 1 96.69 75 SER A CA 1
ATOM 589 C C . SER A 1 75 ? -4.188 7.664 17.766 1 96.69 75 SER A C 1
ATOM 591 O O . SER A 1 75 ? -3.816 8.211 16.719 1 96.69 75 SER A O 1
ATOM 593 N N . VAL A 1 76 ? -3.539 7.668 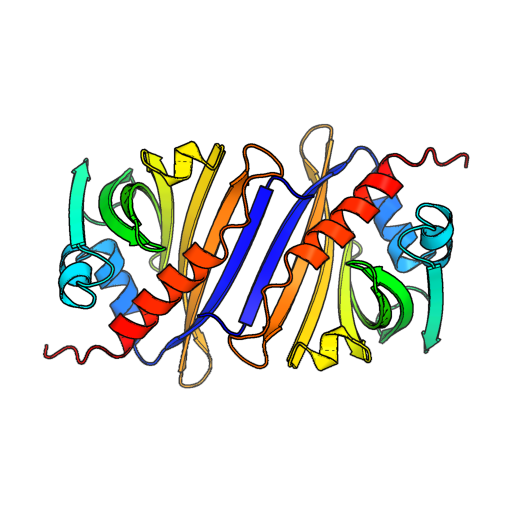18.922 1 93.88 76 VAL A N 1
ATOM 594 C CA . VAL A 1 76 ? -2.188 8.203 19.047 1 93.88 76 VAL A CA 1
ATOM 595 C C . VAL A 1 76 ? -1.329 7.234 19.859 1 93.88 76 VAL A C 1
ATOM 597 O O . VAL A 1 76 ? -1.779 6.699 20.875 1 93.88 76 VAL A O 1
ATOM 600 N N . ASN A 1 77 ? -0.182 6.992 19.344 1 92.38 77 ASN A N 1
ATOM 601 C CA . ASN A 1 77 ? 0.824 6.254 20.109 1 92.38 77 ASN A CA 1
ATOM 602 C C . ASN A 1 77 ? 2.074 7.098 20.344 1 92.38 77 ASN A C 1
ATOM 604 O O . ASN A 1 77 ? 2.848 7.344 19.422 1 92.38 77 ASN A O 1
ATOM 608 N N . GLU A 1 78 ? 2.252 7.473 21.469 1 84.75 78 GLU A N 1
ATOM 609 C CA . GLU A 1 78 ? 3.361 8.359 21.797 1 84.75 78 GLU A CA 1
ATOM 610 C C . GLU A 1 78 ? 4.699 7.629 21.719 1 84.75 78 GLU A C 1
ATOM 612 O O . GLU A 1 78 ? 5.727 8.227 21.406 1 84.75 78 GLU A O 1
ATOM 617 N N . GLU A 1 79 ? 4.688 6.375 22.062 1 82.94 79 GLU A N 1
ATOM 618 C CA . GLU A 1 79 ? 5.918 5.59 22.109 1 82.94 79 GLU A CA 1
ATOM 619 C C . GLU A 1 79 ? 6.547 5.461 20.734 1 82.94 79 GLU A C 1
ATOM 621 O O . GLU A 1 79 ? 7.754 5.645 20.578 1 82.94 79 GLU A O 1
ATOM 626 N N . ASN A 1 80 ? 5.766 5.293 19.719 1 80.44 80 ASN A N 1
ATOM 627 C CA . ASN A 1 80 ? 6.324 5.137 18.375 1 80.44 80 ASN A CA 1
ATOM 628 C C . ASN A 1 80 ? 5.93 6.293 17.469 1 80.44 80 ASN A C 1
ATOM 630 O O . ASN A 1 80 ? 6.098 6.215 16.25 1 80.44 80 ASN A O 1
ATOM 634 N N . HIS A 1 81 ? 5.367 7.285 18.031 1 86.75 81 HIS A N 1
ATOM 635 C CA . HIS A 1 81 ? 5.031 8.516 17.328 1 86.75 81 HIS A CA 1
ATOM 636 C C . HIS A 1 81 ? 4.066 8.258 16.172 1 86.75 81 HIS A C 1
ATOM 638 O O . HIS A 1 81 ? 4.246 8.781 15.078 1 86.75 81 HIS A O 1
ATOM 644 N N . THR A 1 82 ? 3.094 7.438 16.484 1 91.69 82 THR A N 1
ATOM 645 C CA . THR A 1 82 ? 2.096 7.137 15.461 1 91.69 82 THR A CA 1
ATOM 646 C C . THR A 1 82 ? 0.812 7.922 15.711 1 91.69 82 THR A C 1
ATOM 648 O O . THR A 1 82 ? 0.36 8.031 16.859 1 91.69 82 THR A O 1
ATOM 651 N N . VAL A 1 83 ? 0.317 8.508 14.664 1 93.94 83 VAL A N 1
ATOM 652 C CA . VAL A 1 83 ? -1 9.141 14.688 1 93.94 83 VAL A CA 1
ATOM 653 C C . VAL A 1 83 ? -1.868 8.562 13.57 1 93.94 83 VAL A C 1
ATOM 655 O O . VAL A 1 83 ? -1.407 8.406 12.438 1 93.94 83 VAL A O 1
ATOM 658 N N . VAL A 1 84 ? -3.141 8.234 13.836 1 96.56 84 VAL A N 1
ATOM 659 C CA . VAL A 1 84 ? -4.086 7.727 12.852 1 96.56 84 VAL A CA 1
ATOM 660 C C . VAL A 1 84 ? -5.242 8.711 12.688 1 96.56 84 VAL A C 1
ATOM 662 O O . VAL A 1 84 ? -5.883 9.094 13.664 1 96.56 84 VAL A O 1
ATOM 665 N N . PHE A 1 85 ? -5.469 9.109 11.469 1 96.94 85 PHE A N 1
ATOM 666 C CA . PHE A 1 85 ? -6.57 9.992 11.117 1 96.94 85 PHE A CA 1
ATOM 667 C C . PHE A 1 85 ? -7.629 9.242 10.312 1 96.94 85 PHE A C 1
ATOM 669 O O . PHE A 1 85 ? -7.305 8.547 9.352 1 96.94 85 PHE A O 1
ATOM 676 N N . LYS A 1 86 ? -8.828 9.398 10.719 1 97.75 86 LYS A N 1
ATOM 677 C CA . LYS A 1 86 ? -9.961 8.914 9.93 1 97.75 86 LYS A CA 1
ATOM 678 C C . LYS A 1 86 ? -10.695 10.062 9.258 1 97.75 86 LYS A C 1
ATOM 680 O O . LYS A 1 86 ? -11.117 11.016 9.914 1 97.75 86 LYS A O 1
ATOM 685 N N . VAL A 1 87 ? -10.805 9.977 7.969 1 97.12 87 VAL A N 1
ATOM 686 C CA . VAL A 1 87 ? -11.531 11.016 7.246 1 97.12 87 VAL A CA 1
ATOM 687 C C . VAL A 1 87 ? -13.031 10.82 7.438 1 97.12 87 VAL A C 1
ATOM 689 O O . VAL A 1 87 ? -13.562 9.734 7.199 1 97.12 87 VAL A O 1
ATOM 692 N N . ILE A 1 88 ? -13.664 11.859 7.758 1 96.56 88 ILE A N 1
ATOM 693 C CA . ILE A 1 88 ? -15.078 11.688 8.078 1 96.56 88 ILE A CA 1
ATOM 694 C C . ILE A 1 88 ? -15.922 12.547 7.137 1 96.56 88 ILE A C 1
ATOM 696 O O . ILE A 1 88 ? -17.125 12.305 6.973 1 96.56 88 ILE A O 1
ATOM 700 N N . GLU A 1 89 ? -15.359 13.586 6.516 1 94.88 89 GLU A N 1
ATOM 701 C CA . GLU A 1 89 ? -16.062 14.43 5.555 1 94.88 89 GLU A CA 1
ATOM 702 C C . GLU A 1 89 ? -15.086 15.016 4.531 1 94.88 89 GLU A C 1
ATOM 704 O O . GLU A 1 89 ? -13.883 15.078 4.777 1 94.88 89 GLU A O 1
ATOM 709 N N . GLY A 1 90 ? -15.742 15.438 3.361 1 94.19 90 GLY A N 1
ATOM 710 C CA . GLY A 1 90 ? -14.938 16.094 2.344 1 94.19 90 GLY A CA 1
ATOM 711 C C . GLY A 1 90 ? -14.797 15.281 1.073 1 94.19 90 GLY A C 1
ATOM 712 O O . GLY A 1 90 ? -15.531 14.32 0.863 1 94.19 90 GLY A O 1
ATOM 713 N N . ASP A 1 91 ? -13.805 15.625 0.26 1 92.62 91 ASP A N 1
ATOM 714 C CA . ASP A 1 91 ? -13.672 15.086 -1.089 1 92.62 91 ASP A CA 1
ATOM 715 C C . ASP A 1 91 ? -13.312 13.602 -1.051 1 92.62 91 ASP A C 1
ATOM 717 O O . ASP A 1 91 ? -13.789 12.82 -1.879 1 92.62 91 ASP A O 1
ATOM 721 N N . LEU A 1 92 ? -12.594 13.172 -0.08 1 92.5 92 LEU A N 1
ATOM 722 C CA . LEU A 1 92 ? -12.102 11.797 -0.027 1 92.5 92 LEU A CA 1
ATOM 723 C C . LEU A 1 92 ? -13.234 10.82 0.285 1 92.5 92 LEU A C 1
ATOM 725 O O . LEU A 1 92 ? -13.258 9.711 -0.239 1 92.5 92 LEU A O 1
ATOM 729 N N . VAL A 1 93 ? -14.141 11.203 1.097 1 91.44 93 VAL A N 1
ATOM 730 C CA . VAL A 1 93 ? -15.211 10.289 1.459 1 91.44 93 VAL A CA 1
ATOM 731 C C . VAL A 1 93 ? -16.266 10.258 0.351 1 91.44 93 VAL A C 1
ATOM 733 O O . VAL A 1 93 ? -17.125 9.367 0.325 1 91.44 93 VAL A O 1
ATOM 736 N N . ASP A 1 94 ? -16.203 11.258 -0.522 1 90.19 94 ASP A N 1
ATOM 737 C CA . ASP A 1 94 ? -17.062 11.211 -1.701 1 90.19 94 ASP A CA 1
ATOM 738 C C . ASP A 1 94 ? -16.547 10.203 -2.721 1 90.19 94 ASP A C 1
ATOM 740 O O . ASP A 1 94 ? -17.312 9.641 -3.494 1 90.19 94 ASP A O 1
ATOM 744 N N . GLU A 1 95 ? -15.281 9.977 -2.629 1 90.31 95 GLU A N 1
ATOM 745 C CA . GLU A 1 95 ? -14.656 9.094 -3.607 1 90.31 95 GLU A CA 1
ATOM 746 C C . GLU A 1 95 ? -14.414 7.703 -3.027 1 90.31 95 GLU A C 1
ATOM 748 O O . GLU A 1 95 ? -14.547 6.699 -3.73 1 90.31 95 GLU A O 1
ATOM 753 N N . TYR A 1 96 ? -14.141 7.664 -1.77 1 96.12 96 TYR A N 1
ATOM 754 C CA . TYR A 1 96 ? -13.828 6.414 -1.082 1 96.12 96 TYR A CA 1
ATOM 755 C C . TYR A 1 96 ? -14.859 6.121 0.003 1 96.12 96 TYR A C 1
ATOM 757 O O . TYR A 1 96 ? -15.32 7.031 0.69 1 96.12 96 TYR A O 1
ATOM 765 N N . LYS A 1 97 ? -15.25 4.898 0.134 1 95.38 97 LYS A N 1
ATOM 766 C CA . LYS A 1 97 ? -16.188 4.496 1.176 1 95.38 97 LYS A CA 1
ATOM 767 C C . LYS A 1 97 ? -15.602 4.727 2.564 1 95.38 97 LYS A C 1
ATOM 769 O O . LYS A 1 97 ? -16.312 5.094 3.496 1 95.38 97 LYS A O 1
ATOM 774 N N . SER A 1 98 ? -14.352 4.477 2.656 1 96.31 98 SER A N 1
ATOM 775 C CA . SER A 1 98 ? -13.594 4.723 3.881 1 96.31 98 SER A CA 1
ATOM 776 C C . SER A 1 98 ? -12.164 5.141 3.574 1 96.31 98 SER A C 1
ATOM 778 O O . SER A 1 98 ? -11.586 4.707 2.574 1 96.31 98 SER A O 1
ATOM 780 N N . PHE A 1 99 ? -11.664 5.93 4.461 1 97.75 99 PHE A N 1
ATOM 781 C CA . PHE A 1 99 ? -10.312 6.43 4.227 1 97.75 99 PHE A CA 1
ATOM 782 C C . PHE A 1 99 ? -9.633 6.781 5.547 1 97.75 99 PHE A C 1
ATOM 784 O O . PHE A 1 99 ? -10.18 7.531 6.355 1 97.75 99 PHE A O 1
ATOM 791 N N . LYS A 1 100 ? -8.422 6.234 5.723 1 97.81 100 LYS A N 1
ATOM 792 C CA . LYS A 1 100 ? -7.594 6.551 6.879 1 97.81 100 LYS A CA 1
ATOM 793 C C . LYS A 1 100 ? -6.164 6.879 6.461 1 97.81 100 LYS A C 1
ATOM 795 O O . LYS A 1 100 ? -5.668 6.355 5.461 1 97.81 100 LYS A O 1
ATOM 800 N N . SER A 1 101 ? -5.625 7.711 7.184 1 96.81 101 SER A N 1
ATOM 801 C CA . SER A 1 101 ? -4.211 8.016 7.004 1 96.81 101 SER A CA 1
ATOM 802 C C . SER A 1 101 ? -3.439 7.852 8.305 1 96.81 101 SER A C 1
ATOM 804 O O . SER A 1 101 ? -3.949 8.172 9.383 1 96.81 101 SER A O 1
ATOM 806 N N . MET A 1 102 ? -2.322 7.34 8.164 1 96 102 MET A N 1
ATOM 807 C CA . MET A 1 102 ? -1.438 7.133 9.305 1 96 102 MET A CA 1
ATOM 808 C C . MET A 1 102 ? -0.045 7.684 9.023 1 96 102 MET A C 1
ATOM 810 O O . MET A 1 102 ? 0.454 7.582 7.902 1 96 102 MET A O 1
ATOM 814 N N . TRP A 1 103 ? 0.504 8.203 10.094 1 91.5 103 TRP A N 1
ATOM 815 C CA . TRP A 1 103 ? 1.871 8.711 10.047 1 91.5 103 TRP A CA 1
ATOM 816 C C . TRP A 1 103 ? 2.697 8.164 11.211 1 91.5 103 TRP A C 1
ATOM 818 O O . TRP A 1 103 ? 2.219 8.102 12.344 1 91.5 103 TRP A O 1
ATOM 828 N N . HIS A 1 104 ? 3.869 7.777 10.828 1 90.56 104 HIS A N 1
ATOM 829 C CA . HIS A 1 104 ? 4.781 7.344 11.875 1 90.56 104 HIS A CA 1
ATOM 830 C C . HIS A 1 104 ? 6.234 7.57 11.477 1 90.56 104 HIS A C 1
ATOM 832 O O . HIS A 1 104 ? 6.562 7.566 10.289 1 90.56 104 HIS A O 1
ATOM 838 N N . VAL A 1 105 ? 7.043 7.844 12.484 1 88.75 105 VAL A N 1
ATOM 839 C CA . VAL A 1 105 ? 8.477 8.039 12.281 1 88.75 105 VAL A CA 1
ATOM 840 C C . VAL A 1 105 ? 9.258 7.051 13.141 1 88.75 105 VAL A C 1
ATOM 842 O O . VAL A 1 105 ? 8.93 6.848 14.312 1 88.75 105 VAL A O 1
ATOM 845 N N . GLU A 1 106 ? 10.18 6.422 12.5 1 87.06 106 GLU A N 1
ATOM 846 C CA . GLU A 1 106 ? 11.078 5.535 13.234 1 87.06 106 GLU A CA 1
ATOM 847 C C . GLU A 1 106 ? 12.531 5.77 12.836 1 87.06 106 GLU A C 1
ATOM 849 O O . GLU A 1 106 ? 12.812 6.137 11.695 1 87.06 106 GLU A O 1
ATOM 854 N N . PRO A 1 107 ? 13.398 5.5 13.844 1 86.88 107 PRO A N 1
ATOM 855 C CA . PRO A 1 107 ? 14.82 5.629 13.508 1 86.88 107 PRO A CA 1
ATOM 856 C C . PRO A 1 107 ? 15.32 4.512 12.594 1 86.88 107 PRO A C 1
ATOM 858 O O . PRO A 1 107 ? 14.859 3.369 12.711 1 86.88 107 PRO A O 1
ATOM 861 N N . LYS A 1 108 ? 16.078 4.875 11.656 1 85.5 108 LYS A N 1
ATOM 862 C CA . LYS A 1 108 ? 16.781 3.938 10.797 1 85.5 108 LYS A CA 1
ATOM 863 C C . LYS A 1 108 ? 18.25 4.32 10.656 1 85.5 108 LYS A C 1
ATOM 865 O O . LYS A 1 108 ? 18.609 5.156 9.82 1 85.5 108 LYS A O 1
ATOM 870 N N . GLY A 1 109 ? 19.109 3.641 11.445 1 83.38 109 GLY A N 1
ATOM 871 C CA . GLY A 1 109 ? 20.5 4.062 11.484 1 83.38 109 GLY A CA 1
ATOM 872 C C . GLY A 1 109 ? 20.672 5.488 11.961 1 83.38 109 GLY A C 1
ATOM 873 O O . GLY A 1 109 ? 20.188 5.859 13.031 1 83.38 109 GLY A O 1
ATOM 874 N N . ASP A 1 110 ? 21.391 6.316 11.109 1 84.56 110 ASP A N 1
ATOM 875 C CA . ASP A 1 110 ? 21.688 7.703 11.453 1 84.56 110 ASP A CA 1
ATOM 876 C C . ASP A 1 110 ? 20.609 8.641 10.953 1 84.56 110 ASP A C 1
ATOM 878 O O . ASP A 1 110 ? 20.688 9.859 11.141 1 84.56 110 ASP A O 1
ATOM 882 N N . LYS A 1 111 ? 19.641 7.973 10.367 1 85.69 111 LYS A N 1
ATOM 883 C CA . LYS A 1 111 ? 18.547 8.766 9.836 1 85.69 111 LYS A CA 1
ATOM 884 C C . LYS A 1 111 ? 17.203 8.32 10.422 1 85.69 111 LYS A C 1
ATOM 886 O O . LYS A 1 111 ? 17.172 7.512 11.352 1 85.69 111 LYS A O 1
ATOM 891 N N . GLN A 1 112 ? 16.234 9.102 10.102 1 90.25 112 GLN A N 1
ATOM 892 C CA . GLN A 1 112 ? 14.859 8.742 10.43 1 90.25 112 GLN A CA 1
ATOM 893 C C . GLN A 1 112 ? 14.062 8.414 9.172 1 90.25 112 GLN A C 1
ATOM 895 O O . GLN A 1 112 ? 14.383 8.898 8.078 1 90.25 112 GLN A O 1
ATOM 900 N N . VAL A 1 113 ? 13.133 7.516 9.336 1 92.31 113 VAL A N 1
ATOM 901 C CA . VAL A 1 113 ? 12.234 7.211 8.227 1 92.31 113 VAL A CA 1
ATOM 902 C C . VAL A 1 113 ? 10.797 7.543 8.617 1 92.31 113 VAL A C 1
ATOM 904 O O . VAL A 1 113 ? 10.289 7.043 9.625 1 92.31 113 VAL A O 1
ATOM 907 N N . GLY A 1 114 ? 10.281 8.484 7.891 1 93.12 114 GLY A N 1
ATOM 908 C CA . GLY A 1 114 ? 8.852 8.719 7.988 1 93.12 114 GLY A CA 1
ATOM 909 C C . GLY A 1 114 ? 8.031 7.762 7.148 1 93.12 114 GLY A C 1
ATOM 910 O O . GLY A 1 114 ? 8.336 7.535 5.977 1 93.12 114 GLY A O 1
ATOM 911 N N . THR A 1 115 ? 7.035 7.125 7.738 1 95.44 115 THR A N 1
ATOM 912 C CA . THR A 1 115 ? 6.141 6.199 7.055 1 95.44 115 THR A CA 1
ATOM 913 C C . THR A 1 115 ? 4.734 6.781 6.945 1 95.44 115 THR A C 1
ATOM 915 O O . THR A 1 115 ? 4.133 7.16 7.953 1 95.44 115 THR A O 1
ATOM 918 N N . VAL A 1 116 ? 4.285 6.926 5.719 1 95.94 116 VAL A N 1
ATOM 919 C CA . VAL A 1 116 ? 2.914 7.348 5.449 1 95.94 116 VAL A CA 1
ATOM 920 C C . VAL A 1 116 ? 2.08 6.145 5.016 1 95.94 116 VAL A C 1
ATOM 922 O O . VAL A 1 116 ? 2.473 5.402 4.109 1 95.94 116 VAL A O 1
ATOM 925 N N . THR A 1 117 ? 0.957 5.922 5.645 1 97.69 117 THR A N 1
ATOM 926 C CA . THR A 1 117 ? 0.037 4.852 5.277 1 97.69 117 THR A CA 1
ATOM 927 C C . THR A 1 117 ? -1.343 5.414 4.949 1 97.69 117 THR A C 1
ATOM 929 O O . THR A 1 117 ? -1.914 6.172 5.734 1 97.69 117 THR A O 1
ATOM 932 N N . LEU A 1 118 ? -1.864 5.105 3.807 1 98.12 118 LEU A N 1
ATOM 933 C CA . LEU A 1 118 ? -3.242 5.395 3.424 1 98.12 118 LEU A CA 1
ATOM 934 C C . LEU A 1 118 ? -4.062 4.113 3.334 1 98.12 118 LEU A C 1
ATOM 936 O O . LEU A 1 118 ? -3.773 3.24 2.512 1 98.12 118 LEU A O 1
ATOM 940 N N . GLU A 1 119 ? -4.953 3.98 4.195 1 98 119 GLU A N 1
ATOM 941 C CA . GLU A 1 119 ? -5.91 2.879 4.152 1 98 119 GLU A CA 1
ATOM 942 C C . GLU A 1 119 ? -7.219 3.311 3.5 1 98 119 GLU A C 1
ATOM 944 O O . GLU A 1 119 ? -7.777 4.355 3.848 1 98 119 GLU A O 1
ATOM 949 N N . PHE A 1 120 ? -7.75 2.457 2.523 1 97.81 120 PHE A N 1
ATOM 950 C CA . PHE A 1 120 ? -8.883 2.945 1.743 1 97.81 120 PHE A CA 1
ATOM 951 C C . PHE A 1 120 ? -9.82 1.803 1.37 1 97.81 120 PHE A C 1
ATOM 953 O O . PHE A 1 120 ? -9.414 0.639 1.359 1 97.81 120 PHE A O 1
ATOM 960 N N . GLU A 1 121 ? -11.023 2.176 1.166 1 96.88 121 GLU A N 1
ATOM 961 C CA . GLU A 1 121 ? -12.023 1.363 0.479 1 96.88 121 GLU A CA 1
ATOM 962 C C . GLU A 1 121 ? -12.648 2.127 -0.687 1 96.88 121 GLU A C 1
ATOM 964 O O . GLU A 1 121 ? -13.297 3.154 -0.485 1 96.88 121 GLU A O 1
ATOM 969 N N . ARG A 1 122 ? -12.469 1.617 -1.824 1 95 122 ARG A N 1
ATOM 970 C CA . ARG A 1 122 ? -13.008 2.238 -3.031 1 95 122 ARG A CA 1
ATOM 971 C C . ARG A 1 122 ? -14.469 1.854 -3.242 1 95 122 ARG A C 1
ATOM 973 O O . ARG A 1 122 ? -14.852 0.714 -2.986 1 95 122 ARG A O 1
ATOM 980 N N . ALA A 1 123 ? -15.219 2.855 -3.814 1 91.5 123 ALA A N 1
ATOM 981 C CA . ALA A 1 123 ? -16.625 2.57 -4.117 1 91.5 123 ALA A CA 1
ATOM 982 C C . ALA A 1 123 ? -16.734 1.555 -5.25 1 91.5 123 ALA A C 1
ATOM 984 O O . ALA A 1 123 ? -17.641 0.718 -5.25 1 91.5 123 ALA A O 1
ATOM 985 N N . ASP A 1 124 ? -15.867 1.669 -6.199 1 91.12 124 ASP A N 1
ATOM 986 C CA . ASP A 1 124 ? -15.789 0.721 -7.305 1 91.12 124 ASP A CA 1
ATOM 987 C C . ASP A 1 124 ? -14.43 0.785 -7.992 1 91.12 124 ASP A C 1
ATOM 989 O O . ASP A 1 124 ? -13.547 1.533 -7.566 1 91.12 124 ASP A O 1
ATOM 993 N N . THR A 1 125 ? -14.242 0.057 -9.047 1 88.5 125 THR A N 1
ATOM 994 C CA . THR A 1 125 ? -12.93 -0.118 -9.664 1 88.5 125 THR A CA 1
ATOM 995 C C . THR A 1 125 ? -12.562 1.097 -10.508 1 88.5 125 THR A C 1
ATOM 997 O O . THR A 1 125 ? -11.414 1.231 -10.945 1 88.5 125 THR A O 1
ATOM 1000 N N . SER A 1 126 ? -13.461 2.014 -10.672 1 91.81 126 SER A N 1
ATOM 1001 C CA . SER A 1 126 ? -13.156 3.219 -11.43 1 91.81 126 SER A CA 1
ATOM 1002 C C . SER A 1 126 ? -12.43 4.246 -10.57 1 91.81 126 SER A C 1
ATOM 1004 O O . SER A 1 126 ? -11.82 5.18 -11.094 1 91.81 126 SER A O 1
ATOM 1006 N N . VAL A 1 127 ? -12.586 4.098 -9.297 1 92.94 127 VAL A N 1
ATOM 1007 C CA . VAL A 1 127 ? -11.898 4.988 -8.367 1 92.94 127 VAL A CA 1
ATOM 1008 C C . VAL A 1 127 ? -10.422 4.613 -8.297 1 92.94 127 VAL A C 1
ATOM 1010 O O . VAL A 1 127 ? -10.078 3.461 -8.016 1 92.94 127 VAL A O 1
ATOM 1013 N N . PRO A 1 128 ? -9.539 5.512 -8.602 1 93.44 128 PRO A N 1
ATOM 1014 C CA . PRO A 1 128 ? -8.109 5.191 -8.602 1 93.44 128 PRO A CA 1
ATOM 1015 C C . PRO A 1 128 ? -7.562 4.926 -7.207 1 93.44 128 PRO A C 1
ATOM 1017 O O . PRO A 1 128 ? -8.18 5.316 -6.211 1 93.44 128 PRO A O 1
ATOM 1020 N N . TYR A 1 129 ? -6.441 4.172 -7.199 1 95.75 129 TYR A N 1
ATOM 1021 C CA . TYR A 1 129 ? -5.656 4.141 -5.969 1 95.75 129 TYR A CA 1
ATOM 1022 C C . TYR A 1 129 ? -5.176 5.535 -5.594 1 95.75 129 TYR A C 1
ATOM 1024 O O . TYR A 1 129 ? -4.914 6.363 -6.465 1 95.75 129 TYR A O 1
ATOM 1032 N N . PRO A 1 130 ? -5.047 5.77 -4.344 1 95.94 130 PRO A N 1
ATOM 1033 C CA . PRO A 1 130 ? -4.688 7.133 -3.941 1 95.94 130 PRO A CA 1
ATOM 1034 C C . PRO A 1 130 ? -3.182 7.387 -4.004 1 95.94 130 PRO A C 1
ATOM 1036 O O . PRO A 1 130 ? -2.604 7.918 -3.049 1 95.94 130 PRO A O 1
ATOM 1039 N N . THR A 1 131 ? -2.607 7.133 -5.156 1 95.81 131 THR A N 1
ATOM 1040 C CA . THR A 1 131 ? -1.161 7.254 -5.301 1 95.81 131 THR A CA 1
ATOM 1041 C C . THR A 1 131 ? -0.746 8.719 -5.355 1 95.81 131 THR A C 1
ATOM 1043 O O . THR A 1 131 ? 0.279 9.102 -4.785 1 95.81 131 THR A O 1
ATOM 1046 N N . SER A 1 132 ? -1.562 9.523 -6.016 1 95 132 SER A N 1
ATOM 1047 C CA . SER A 1 132 ? -1.243 10.945 -6.078 1 95 132 SER A CA 1
ATOM 1048 C C . SER A 1 132 ? -1.313 11.594 -4.699 1 95 132 SER A C 1
ATOM 1050 O O . SER A 1 132 ? -0.527 12.492 -4.387 1 95 132 SER A O 1
ATOM 1052 N N . LEU A 1 133 ? -2.256 11.133 -3.939 1 95.81 133 LEU A N 1
ATOM 1053 C CA . LEU A 1 133 ? -2.387 11.664 -2.586 1 95.81 133 LEU A CA 1
ATOM 1054 C C . LEU A 1 133 ? -1.202 11.25 -1.723 1 95.81 133 LEU A C 1
ATOM 1056 O O . LEU A 1 133 ? -0.696 12.047 -0.929 1 95.81 133 LEU A O 1
ATOM 1060 N N . LEU A 1 134 ? -0.764 10.039 -1.897 1 96.81 134 LEU A N 1
ATOM 1061 C CA . LEU A 1 134 ? 0.423 9.594 -1.175 1 96.81 134 LEU A CA 1
ATOM 1062 C C . LEU A 1 134 ? 1.619 10.484 -1.497 1 96.81 134 LEU A C 1
ATOM 1064 O O . LEU A 1 134 ? 2.311 10.953 -0.59 1 96.81 134 LEU A O 1
ATOM 1068 N N . ASP A 1 135 ? 1.824 10.703 -2.734 1 94.81 135 ASP A N 1
ATOM 1069 C CA . ASP A 1 135 ? 2.928 11.57 -3.145 1 94.81 135 ASP A CA 1
ATOM 1070 C C . ASP A 1 135 ? 2.771 12.969 -2.566 1 94.81 135 ASP A C 1
ATOM 1072 O O . ASP A 1 135 ? 3.75 13.586 -2.133 1 94.81 135 ASP A O 1
ATOM 1076 N N . TYR A 1 136 ? 1.562 13.383 -2.613 1 94.69 136 TYR A N 1
ATOM 1077 C CA . TYR A 1 136 ? 1.269 14.703 -2.059 1 94.69 136 TYR A CA 1
ATOM 1078 C C . TYR A 1 136 ? 1.688 14.781 -0.596 1 94.69 136 TYR A C 1
ATOM 1080 O O . TYR A 1 136 ? 2.408 15.703 -0.2 1 94.69 136 TYR A O 1
ATOM 1088 N N . VAL A 1 137 ? 1.292 13.859 0.245 1 93.94 137 VAL A N 1
ATOM 1089 C CA . VAL A 1 137 ? 1.588 13.852 1.674 1 93.94 137 VAL A CA 1
ATOM 1090 C C . VAL A 1 137 ? 3.09 13.68 1.889 1 93.94 137 VAL A C 1
ATOM 1092 O O . VAL A 1 137 ? 3.688 14.375 2.715 1 93.94 137 VAL A O 1
ATOM 1095 N N . CYS A 1 138 ? 3.725 12.828 1.156 1 93.94 138 CYS A N 1
ATOM 1096 C CA . CYS A 1 138 ? 5.164 12.609 1.269 1 93.94 138 CYS A CA 1
ATOM 1097 C C . CYS A 1 138 ? 5.93 13.891 0.96 1 93.94 138 CYS A C 1
ATOM 1099 O O . CYS A 1 138 ? 6.906 14.219 1.639 1 93.94 138 CYS A O 1
ATOM 1101 N N . ASN A 1 139 ? 5.453 14.57 -0.027 1 92.38 139 ASN A N 1
ATOM 1102 C CA . ASN A 1 139 ? 6.098 15.828 -0.399 1 92.38 139 ASN A CA 1
ATOM 1103 C C . ASN A 1 139 ? 5.969 16.875 0.704 1 92.38 139 ASN A C 1
ATOM 1105 O O . ASN A 1 139 ? 6.891 17.656 0.937 1 92.38 139 ASN A O 1
ATOM 1109 N N . ILE A 1 140 ? 4.828 16.922 1.322 1 91.06 140 ILE A N 1
ATOM 1110 C CA . ILE A 1 140 ? 4.633 17.828 2.441 1 91.06 140 ILE A CA 1
ATOM 1111 C C . ILE A 1 140 ? 5.641 17.516 3.545 1 91.06 140 ILE A C 1
ATOM 1113 O O . ILE A 1 140 ? 6.266 18.438 4.098 1 91.06 140 ILE A O 1
ATOM 1117 N N . ILE A 1 141 ? 5.824 16.312 3.855 1 89.94 141 ILE A N 1
ATOM 1118 C CA . ILE A 1 141 ? 6.746 15.891 4.898 1 89.94 141 ILE A CA 1
ATOM 1119 C C . ILE A 1 141 ? 8.172 16.312 4.539 1 89.94 141 ILE A C 1
ATOM 1121 O O . ILE A 1 141 ? 8.906 16.812 5.383 1 89.94 141 ILE A O 1
ATOM 1125 N N . LYS A 1 142 ? 8.508 16.125 3.34 1 89.88 142 LYS A N 1
ATOM 1126 C CA . LYS A 1 142 ? 9.844 16.5 2.887 1 89.88 142 LYS A CA 1
ATOM 1127 C C . LYS A 1 142 ? 10.062 18 2.98 1 89.88 142 LYS A C 1
ATOM 1129 O O . LYS A 1 142 ? 11.141 18.453 3.35 1 89.88 142 LYS A O 1
ATOM 1134 N N . ASP A 1 143 ? 9.039 18.672 2.555 1 89.44 143 ASP A N 1
ATOM 1135 C CA . ASP A 1 143 ? 9.117 20.125 2.666 1 89.44 143 ASP A CA 1
ATOM 1136 C C . ASP A 1 143 ? 9.281 20.547 4.121 1 89.44 143 ASP A C 1
ATOM 1138 O O . ASP A 1 143 ? 10.055 21.469 4.418 1 89.44 143 ASP A O 1
ATOM 1142 N N . MET A 1 144 ? 8.578 19.969 4.973 1 87.94 144 MET A N 1
ATOM 1143 C CA . MET A 1 144 ? 8.68 20.281 6.398 1 87.94 144 MET A CA 1
ATOM 1144 C C . MET A 1 144 ? 10.062 19.922 6.938 1 87.94 144 MET A C 1
ATOM 1146 O O . MET A 1 144 ? 10.625 20.656 7.746 1 87.94 144 MET A O 1
ATOM 1150 N N . ASP A 1 145 ? 10.562 18.844 6.527 1 90.38 145 ASP A N 1
ATOM 1151 C CA . ASP A 1 145 ? 11.891 18.391 6.93 1 90.38 145 ASP A CA 1
ATOM 1152 C C . ASP A 1 145 ? 12.961 19.391 6.492 1 90.38 145 ASP A C 1
ATOM 1154 O O . ASP A 1 145 ? 13.922 19.641 7.223 1 90.38 145 ASP A O 1
ATOM 1158 N N . ALA A 1 146 ? 12.797 19.906 5.324 1 88.5 146 ALA A N 1
ATOM 1159 C CA . ALA A 1 146 ? 13.766 20.828 4.746 1 88.5 146 ALA A CA 1
ATOM 1160 C C . ALA A 1 146 ? 13.641 22.219 5.371 1 88.5 146 ALA A C 1
ATOM 1162 O O . ALA A 1 146 ? 14.555 23.047 5.25 1 88.5 146 ALA A O 1
ATOM 1163 N N . HIS A 1 147 ? 12.414 22.375 5.875 1 82.06 147 HIS A N 1
ATOM 1164 C CA . HIS A 1 147 ? 12.156 23.719 6.414 1 82.06 147 HIS A CA 1
ATOM 1165 C C . HIS A 1 147 ? 13 23.969 7.66 1 82.06 147 HIS A C 1
ATOM 1167 O O . HIS A 1 147 ? 13.047 23.125 8.562 1 82.06 147 HIS A O 1
ATOM 1173 N N . ASN A 1 148 ? 14.031 24.844 7.746 1 63.16 148 ASN A N 1
ATOM 1174 C CA . ASN A 1 148 ? 14.906 25.25 8.836 1 63.16 148 ASN A CA 1
ATOM 1175 C C . ASN A 1 148 ? 14.117 25.859 9.992 1 63.16 148 ASN A C 1
ATOM 1177 O O . ASN A 1 148 ? 13.219 26.688 9.773 1 63.16 148 ASN A O 1
ATOM 1181 N N . ASN A 1 149 ? 13.648 25 10.984 1 53.69 149 ASN A N 1
ATOM 1182 C CA . ASN A 1 149 ? 13.094 25.656 12.164 1 53.69 149 ASN A CA 1
ATOM 1183 C C . ASN A 1 149 ? 13.953 26.844 12.609 1 53.69 149 ASN A C 1
ATOM 1185 O O . ASN A 1 149 ? 15.148 26.688 12.867 1 53.69 149 ASN A O 1
ATOM 1189 N N . VAL A 1 150 ? 13.969 27.953 12.102 1 39.94 150 VAL A N 1
ATOM 1190 C CA . VAL A 1 150 ? 14.367 29.062 12.961 1 39.94 150 VAL A CA 1
ATOM 1191 C C . VAL A 1 150 ? 13.609 28.984 14.281 1 39.94 150 VAL A C 1
ATOM 1193 O O . VAL A 1 150 ? 12.406 29.25 14.336 1 39.94 150 VAL A O 1
ATOM 1196 N N . LEU A 1 151 ? 13.398 27.828 14.977 1 33.53 151 LEU A N 1
ATOM 1197 C CA . LEU A 1 151 ? 13.234 28.266 16.359 1 33.53 151 LEU A CA 1
ATOM 1198 C C . LEU A 1 151 ? 14.578 28.672 16.953 1 33.53 151 LEU A C 1
ATOM 1200 O O . LEU A 1 151 ? 15.602 28.047 16.672 1 33.53 151 LEU A O 1
ATOM 1204 N N . MET B 1 1 ? 7.742 12.648 -3.598 1 77.38 1 MET B N 1
ATOM 1205 C CA . MET B 1 1 ? 7.254 11.344 -4.027 1 77.38 1 MET B CA 1
ATOM 1206 C C . MET B 1 1 ? 8.047 10.219 -3.354 1 77.38 1 MET B C 1
ATOM 1208 O O . MET B 1 1 ? 9.25 10.352 -3.125 1 77.38 1 MET B O 1
ATOM 1212 N N . ALA B 1 2 ? 7.309 9.234 -2.916 1 87.56 2 ALA B N 1
ATOM 1213 C CA . ALA B 1 2 ? 7.996 8.133 -2.254 1 87.56 2 ALA B CA 1
ATOM 1214 C C . ALA B 1 2 ? 8.656 7.207 -3.271 1 87.56 2 ALA B C 1
ATOM 1216 O O . ALA B 1 2 ? 8.047 6.836 -4.273 1 87.56 2 ALA B O 1
ATOM 1217 N N . LEU B 1 3 ? 9.898 6.895 -3.062 1 91.81 3 LEU B N 1
ATOM 1218 C CA . LEU B 1 3 ? 10.633 6 -3.947 1 91.81 3 LEU B CA 1
ATOM 1219 C C . LEU B 1 3 ? 10.461 4.547 -3.514 1 91.81 3 LEU B C 1
ATOM 1221 O O . LEU B 1 3 ? 10.719 3.629 -4.297 1 91.81 3 LEU B O 1
ATOM 1225 N N . SER B 1 4 ? 10.117 4.371 -2.287 1 95.5 4 SER B N 1
ATOM 1226 C CA . SER B 1 4 ? 9.906 3.021 -1.771 1 95.5 4 SER B CA 1
ATOM 1227 C C . SER B 1 4 ? 8.625 2.941 -0.939 1 95.5 4 SER B C 1
ATOM 1229 O O . SER B 1 4 ? 8.133 3.961 -0.458 1 95.5 4 SER B O 1
ATOM 1231 N N . GLY B 1 5 ? 8.102 1.72 -0.864 1 96.88 5 GLY B N 1
ATOM 1232 C CA . GLY B 1 5 ? 6.855 1.549 -0.128 1 96.88 5 GLY B CA 1
ATOM 1233 C C . GLY B 1 5 ? 6.215 0.19 -0.343 1 96.88 5 GLY B C 1
ATOM 1234 O O . GLY B 1 5 ? 6.902 -0.777 -0.681 1 96.88 5 GLY B O 1
ATOM 1235 N N . LYS B 1 6 ? 4.906 0.129 0.071 1 97.75 6 LYS B N 1
ATOM 1236 C CA . LYS B 1 6 ? 4.102 -1.079 -0.087 1 97.75 6 LYS B CA 1
ATOM 1237 C C . LYS B 1 6 ? 2.727 -0.75 -0.66 1 97.75 6 LYS B C 1
ATOM 1239 O O . LYS B 1 6 ? 2.148 0.292 -0.343 1 97.75 6 LYS B O 1
ATOM 1244 N N . LEU B 1 7 ? 2.352 -1.609 -1.514 1 97.75 7 LEU B N 1
ATOM 1245 C CA . LEU B 1 7 ? 0.963 -1.639 -1.963 1 97.75 7 LEU B CA 1
ATOM 1246 C C . LEU B 1 7 ? 0.262 -2.904 -1.48 1 97.75 7 LEU B C 1
ATOM 1248 O O . LEU B 1 7 ? 0.739 -4.016 -1.725 1 97.75 7 LEU B O 1
ATOM 1252 N N . ILE B 1 8 ? -0.854 -2.744 -0.792 1 97.81 8 ILE B N 1
ATOM 1253 C CA . ILE B 1 8 ? -1.56 -3.877 -0.202 1 97.81 8 ILE B CA 1
ATOM 1254 C C . ILE B 1 8 ? -3 -3.908 -0.707 1 97.81 8 ILE B C 1
ATOM 1256 O O . ILE B 1 8 ? -3.689 -2.885 -0.7 1 97.81 8 ILE B O 1
ATOM 1260 N N . GLY B 1 9 ? -3.422 -4.996 -1.182 1 97.25 9 GLY B N 1
ATOM 1261 C CA . GLY B 1 9 ? -4.801 -5.215 -1.595 1 97.25 9 GLY B CA 1
ATOM 1262 C C . GLY B 1 9 ? -5.465 -6.371 -0.871 1 97.25 9 GLY B C 1
ATOM 1263 O O . GLY B 1 9 ? -4.812 -7.375 -0.564 1 97.25 9 GLY B O 1
ATOM 1264 N N . TYR B 1 10 ? -6.734 -6.207 -0.621 1 95.81 10 TYR B N 1
ATOM 1265 C CA . TYR B 1 10 ? -7.535 -7.25 0.016 1 95.81 10 TYR B CA 1
ATOM 1266 C C . TYR B 1 10 ? -8.539 -7.84 -0.966 1 95.81 10 TYR B C 1
ATOM 1268 O O . TYR B 1 10 ? -9.195 -7.109 -1.707 1 95.81 10 TYR B O 1
ATOM 1276 N N . VAL B 1 11 ? -8.625 -9.117 -0.929 1 93.56 11 VAL B N 1
ATOM 1277 C CA . VAL B 1 11 ? -9.602 -9.812 -1.757 1 93.56 11 VAL B CA 1
ATOM 1278 C C . VAL B 1 11 ? -10.422 -10.773 -0.895 1 93.56 11 VAL B C 1
ATOM 1280 O O . VAL B 1 11 ? -9.867 -11.609 -0.184 1 93.56 11 VAL B O 1
ATOM 1283 N N . GLU B 1 12 ? -11.688 -10.617 -0.95 1 91.5 12 GLU B N 1
ATOM 1284 C CA . GLU B 1 12 ? -12.547 -11.594 -0.285 1 91.5 12 GLU B CA 1
ATOM 1285 C C . GLU B 1 12 ? -12.672 -12.875 -1.108 1 91.5 12 GLU B C 1
ATOM 1287 O O . GLU B 1 12 ? -13 -12.82 -2.295 1 91.5 12 GLU B O 1
ATOM 1292 N N . ILE B 1 13 ? -12.445 -13.961 -0.453 1 91 13 ILE B N 1
ATOM 1293 C CA . ILE B 1 13 ? -12.469 -15.227 -1.177 1 91 13 ILE B CA 1
ATOM 1294 C C . ILE B 1 13 ? -13.305 -16.25 -0.405 1 91 13 ILE B C 1
ATOM 1296 O O . ILE B 1 13 ? -13.578 -16.062 0.783 1 91 13 ILE B O 1
ATOM 1300 N N . SER B 1 14 ? -13.648 -17.297 -1.051 1 90.44 14 SER B N 1
ATOM 1301 C CA . SER B 1 14 ? -14.508 -18.328 -0.468 1 90.44 14 SER B CA 1
ATOM 1302 C C . SER B 1 14 ? -13.695 -19.547 -0.063 1 90.44 14 SER B C 1
ATOM 1304 O O . SER B 1 14 ? -14.039 -20.234 0.901 1 90.44 14 SER B O 1
ATOM 1306 N N . LYS B 1 15 ? -12.695 -19.766 -0.725 1 87.44 15 LYS B N 1
ATOM 1307 C CA . LYS B 1 15 ? -11.883 -20.953 -0.444 1 87.44 15 LYS B CA 1
ATOM 1308 C C . LYS B 1 15 ? -10.969 -20.719 0.753 1 87.44 15 LYS B C 1
ATOM 1310 O O . LYS B 1 15 ? -10.609 -19.578 1.058 1 87.44 15 LYS B O 1
ATOM 1315 N N . LYS B 1 16 ? -10.586 -21.812 1.337 1 85.81 16 LYS B N 1
ATOM 1316 C CA . LYS B 1 16 ? -9.742 -21.734 2.521 1 85.81 16 LYS B CA 1
ATOM 1317 C C . LYS B 1 16 ? -8.289 -21.422 2.141 1 85.81 16 LYS B C 1
ATOM 1319 O O . LYS B 1 16 ? -7.871 -21.703 1.014 1 85.81 16 LYS B O 1
ATOM 1324 N N . GLY B 1 17 ? -7.586 -20.875 3.049 1 81.69 17 GLY B N 1
ATOM 1325 C CA . GLY B 1 17 ? -6.199 -20.469 2.857 1 81.69 17 GLY B CA 1
ATOM 1326 C C . GLY B 1 17 ? -5.301 -21.609 2.406 1 81.69 17 GLY B C 1
ATOM 1327 O O . GLY B 1 17 ? -4.359 -21.391 1.643 1 81.69 17 GLY B O 1
ATOM 1328 N N . ASP B 1 18 ? -5.625 -22.766 2.857 1 84.38 18 ASP B N 1
ATOM 1329 C CA . ASP B 1 18 ? -4.812 -23.938 2.502 1 84.38 18 ASP B CA 1
ATOM 1330 C C . ASP B 1 18 ? -4.828 -24.172 0.995 1 84.38 18 ASP B C 1
ATOM 1332 O O . ASP B 1 18 ? -3.826 -24.609 0.42 1 84.38 18 ASP B O 1
ATOM 1336 N N . PHE B 1 19 ? -5.926 -23.906 0.461 1 86.94 19 PHE B N 1
ATOM 1337 C CA . PHE B 1 19 ? -6.047 -24.094 -0.979 1 86.94 19 PHE B CA 1
ATOM 1338 C C . PHE B 1 19 ? -5.051 -23.219 -1.727 1 86.94 19 PHE B C 1
ATOM 1340 O O . PHE B 1 19 ? -4.277 -23.719 -2.549 1 86.94 19 PHE B O 1
ATOM 1347 N N . PHE B 1 20 ? -5 -22.047 -1.413 1 86.88 20 PHE B N 1
ATOM 1348 C CA . PHE B 1 20 ? -4.148 -21.094 -2.109 1 86.88 20 PHE B CA 1
ATOM 1349 C C . PHE B 1 20 ? -2.686 -21.297 -1.749 1 86.88 20 PHE B C 1
ATOM 1351 O O . PHE B 1 20 ? -1.807 -21.203 -2.607 1 86.88 20 PHE B O 1
ATOM 1358 N N . HIS B 1 21 ? -2.521 -21.5 -0.481 1 87.81 21 HIS B N 1
ATOM 1359 C CA . HIS B 1 21 ? -1.164 -21.766 -0.009 1 87.81 21 HIS B CA 1
ATOM 1360 C C . HIS B 1 21 ? -0.546 -22.953 -0.722 1 87.81 21 HIS B C 1
ATOM 1362 O O . HIS B 1 21 ? 0.598 -22.891 -1.179 1 87.81 21 HIS B O 1
ATOM 1368 N N . ASP B 1 22 ? -1.298 -24 -0.896 1 87.62 22 ASP B N 1
ATOM 1369 C CA . ASP B 1 22 ? -0.831 -25.188 -1.584 1 87.62 22 ASP B CA 1
ATOM 1370 C C . ASP B 1 22 ? -0.588 -24.922 -3.066 1 87.62 22 ASP B C 1
ATOM 1372 O O . ASP B 1 22 ? 0.426 -25.344 -3.623 1 87.62 22 ASP B O 1
ATOM 1376 N N . LEU B 1 23 ? -1.467 -24.219 -3.635 1 86.5 23 LEU B N 1
ATOM 1377 C CA . LEU B 1 23 ? -1.362 -23.906 -5.055 1 86.5 23 LEU B CA 1
ATOM 1378 C C . LEU B 1 23 ? -0.112 -23.078 -5.336 1 86.5 23 LEU B C 1
ATOM 1380 O O . LEU B 1 23 ? 0.679 -23.422 -6.219 1 86.5 23 LEU B O 1
ATOM 1384 N N . ILE B 1 24 ? 0.11 -22.094 -4.629 1 85.19 24 ILE B N 1
ATOM 1385 C CA . ILE B 1 24 ? 1.192 -21.141 -4.867 1 85.19 24 ILE B CA 1
ATOM 1386 C C . ILE B 1 24 ? 2.533 -21.797 -4.547 1 85.19 24 ILE B C 1
ATOM 1388 O O . ILE B 1 24 ? 3.527 -21.562 -5.238 1 85.19 24 ILE B O 1
ATOM 1392 N N . ARG B 1 25 ? 2.51 -22.578 -3.607 1 87.44 25 ARG B N 1
ATOM 1393 C CA . ARG B 1 25 ? 3.77 -23.172 -3.168 1 87.44 25 ARG B CA 1
ATOM 1394 C C . ARG B 1 25 ? 4.094 -24.422 -3.969 1 87.44 25 ARG B C 1
ATOM 1396 O O . ARG B 1 25 ? 5.203 -24.562 -4.492 1 87.44 25 ARG B O 1
ATOM 1403 N N . HIS B 1 26 ? 3.059 -25.297 -4.125 1 87.5 26 HIS B N 1
ATOM 1404 C CA . HIS B 1 26 ? 3.387 -26.656 -4.551 1 87.5 26 HIS B CA 1
ATOM 1405 C C . HIS B 1 26 ? 2.871 -26.922 -5.961 1 87.5 26 HIS B C 1
ATOM 1407 O O . HIS B 1 26 ? 3.352 -27.844 -6.637 1 87.5 26 HIS B O 1
ATOM 1413 N N . LYS B 1 27 ? 1.937 -26.172 -6.348 1 87.12 27 LYS B N 1
ATOM 1414 C CA . LYS B 1 27 ? 1.358 -26.469 -7.652 1 87.12 27 LYS B CA 1
ATOM 1415 C C . LYS B 1 27 ? 1.236 -25.219 -8.508 1 87.12 27 LYS B C 1
ATOM 1417 O O . LYS B 1 27 ? 0.187 -24.969 -9.102 1 87.12 27 LYS B O 1
ATOM 1422 N N . PRO B 1 28 ? 2.305 -24.453 -8.477 1 83.44 28 PRO B N 1
ATOM 1423 C CA . PRO B 1 28 ? 2.182 -23.203 -9.234 1 83.44 28 PRO B CA 1
ATOM 1424 C C . PRO B 1 28 ? 1.936 -23.438 -10.719 1 83.44 28 PRO B C 1
ATOM 1426 O O . PRO B 1 28 ? 1.326 -22.594 -11.391 1 83.44 28 PRO B O 1
ATOM 1429 N N . HIS B 1 29 ? 2.346 -24.578 -11.234 1 82.5 29 HIS B N 1
ATOM 1430 C CA . HIS B 1 29 ? 2.143 -24.938 -12.633 1 82.5 29 HIS B CA 1
ATOM 1431 C C . HIS B 1 29 ? 0.663 -25.125 -12.945 1 82.5 29 HIS B C 1
ATOM 1433 O O . HIS B 1 29 ? 0.248 -25 -14.102 1 82.5 29 HIS B O 1
ATOM 1439 N N . GLU B 1 30 ? -0.134 -25.438 -11.922 1 82.94 30 GLU B N 1
ATOM 1440 C CA . GLU B 1 30 ? -1.573 -25.594 -12.109 1 82.94 30 GLU B CA 1
ATOM 1441 C C . GLU B 1 30 ? -2.266 -24.25 -12.258 1 82.94 30 GLU B C 1
ATOM 1443 O O . GLU B 1 30 ? -3.385 -24.156 -12.766 1 82.94 30 GLU B O 1
ATOM 1448 N N . MET B 1 31 ? -1.594 -23.25 -11.805 1 85.12 31 MET B N 1
ATOM 1449 C CA . MET B 1 31 ? -2.191 -21.922 -11.875 1 85.12 31 MET B CA 1
ATOM 1450 C C . MET B 1 31 ? -2.371 -21.484 -13.32 1 85.12 31 MET B C 1
ATOM 1452 O O . MET B 1 31 ? -3.346 -20.797 -13.656 1 85.12 31 MET B O 1
ATOM 1456 N N . SER B 1 32 ? -1.42 -21.875 -14.141 1 85.06 32 SER B N 1
ATOM 1457 C CA . SER B 1 32 ? -1.498 -21.516 -15.555 1 85.06 32 SER B CA 1
ATOM 1458 C C . SER B 1 32 ? -2.695 -22.172 -16.219 1 85.06 32 SER B C 1
ATOM 1460 O O . SER B 1 32 ? -3.234 -21.656 -17.203 1 85.06 32 SER B O 1
ATOM 1462 N N . ALA B 1 33 ? -3.119 -23.312 -15.633 1 84.69 33 ALA B N 1
ATOM 1463 C CA . ALA B 1 33 ? -4.289 -24 -16.172 1 84.69 33 ALA B CA 1
ATOM 1464 C C . ALA B 1 33 ? -5.578 -23.297 -15.766 1 84.69 33 ALA B C 1
ATOM 1466 O O . ALA B 1 33 ? -6.574 -23.344 -16.484 1 84.69 33 ALA B O 1
ATOM 1467 N N . ILE B 1 34 ? -5.57 -22.703 -14.664 1 83.5 34 ILE B N 1
ATOM 1468 C CA . ILE B 1 34 ? -6.754 -22.047 -14.125 1 83.5 34 ILE B CA 1
ATOM 1469 C C . ILE B 1 34 ? -6.957 -20.703 -14.805 1 83.5 34 ILE B C 1
ATOM 1471 O O . ILE B 1 34 ? -8.086 -20.328 -15.133 1 83.5 34 ILE B O 1
ATOM 1475 N N . VAL B 1 35 ? -5.809 -19.984 -15.016 1 84.94 35 VAL B N 1
ATOM 1476 C CA . VAL B 1 35 ? -5.891 -18.656 -15.602 1 84.94 35 VAL B CA 1
ATOM 1477 C C . VAL B 1 35 ? -4.938 -18.547 -16.781 1 84.94 35 VAL B C 1
ATOM 1479 O O . VAL B 1 35 ? -4.074 -17.672 -16.828 1 84.94 35 VAL B O 1
ATOM 1482 N N . PRO B 1 36 ? -5.148 -19.234 -17.859 1 85.06 36 PRO B N 1
ATOM 1483 C CA . PRO B 1 36 ? -4.191 -19.344 -18.969 1 85.06 36 PRO B CA 1
ATOM 1484 C C . PRO B 1 36 ? -4.016 -18.016 -19.719 1 85.06 36 PRO B C 1
ATOM 1486 O O . PRO B 1 36 ? -2.992 -17.812 -20.375 1 85.06 36 PRO B O 1
ATOM 1489 N N . ASP B 1 37 ? -4.941 -17.188 -19.625 1 87.06 37 ASP B N 1
ATOM 1490 C CA . ASP B 1 37 ? -4.855 -15.922 -20.328 1 87.06 37 ASP B CA 1
ATOM 1491 C C . ASP B 1 37 ? -3.916 -14.953 -19.609 1 87.06 37 ASP B C 1
ATOM 1493 O O . ASP B 1 37 ? -3.479 -13.961 -20.203 1 87.06 37 ASP B O 1
ATOM 1497 N N . LYS B 1 38 ? -3.586 -15.25 -18.406 1 88.31 38 LYS B N 1
ATOM 1498 C CA . LYS B 1 38 ? -2.762 -14.352 -17.609 1 88.31 38 LYS B CA 1
ATOM 1499 C C . LYS B 1 38 ? -1.422 -15 -17.266 1 88.31 38 LYS B C 1
ATOM 1501 O O . LYS B 1 38 ? -0.373 -14.359 -17.375 1 88.31 38 LYS B O 1
ATOM 1506 N N . LEU B 1 39 ? -1.501 -16.156 -16.828 1 89.94 39 LEU B N 1
ATOM 1507 C CA . LEU B 1 39 ? -0.321 -16.953 -16.469 1 89.94 39 LEU B CA 1
ATOM 1508 C C . LEU B 1 39 ? -0.104 -18.078 -17.469 1 89.94 39 LEU B C 1
ATOM 1510 O O . LEU B 1 39 ? -0.958 -18.953 -17.609 1 89.94 39 LEU B O 1
ATOM 1514 N N . HIS B 1 40 ? 1.094 -18.078 -18.062 1 90 40 HIS B N 1
ATOM 1515 C CA . HIS B 1 40 ? 1.292 -19 -19.172 1 90 40 HIS B CA 1
ATOM 1516 C C . HIS B 1 40 ? 2.113 -20.203 -18.75 1 90 40 HIS B C 1
ATOM 1518 O O . HIS B 1 40 ? 1.867 -21.328 -19.203 1 90 40 HIS B O 1
ATOM 1524 N N . GLU B 1 41 ? 3.1 -19.922 -18.062 1 88.69 41 GLU B N 1
ATOM 1525 C CA . GLU B 1 41 ? 4 -21 -17.656 1 88.69 41 GLU B CA 1
ATOM 1526 C C . GLU B 1 41 ? 4.68 -20.672 -16.328 1 88.69 41 GLU B C 1
ATOM 1528 O O . GLU B 1 41 ? 4.961 -19.5 -16.031 1 88.69 41 GLU B O 1
ATOM 1533 N N . CYS B 1 42 ? 4.863 -21.719 -15.562 1 90.25 42 CYS B N 1
ATOM 1534 C CA . CYS B 1 42 ? 5.637 -21.641 -14.328 1 90.25 42 CYS B CA 1
ATOM 1535 C C . CYS B 1 42 ? 6.625 -22.797 -14.219 1 90.25 42 CYS B C 1
ATOM 1537 O O . CYS B 1 42 ? 6.234 -23.953 -14.297 1 90.25 42 CYS B O 1
ATOM 1539 N N . ASP B 1 43 ? 7.914 -22.453 -14.039 1 89.19 43 ASP B N 1
ATOM 1540 C CA . ASP B 1 43 ? 8.953 -23.469 -13.914 1 89.19 43 ASP B CA 1
ATOM 1541 C C . ASP B 1 43 ? 9.781 -23.266 -12.648 1 89.19 43 ASP B C 1
ATOM 1543 O O . ASP B 1 43 ? 10.117 -22.125 -12.305 1 89.19 43 ASP B O 1
ATOM 1547 N N . VAL B 1 44 ? 10.062 -24.391 -12.031 1 89.12 44 VAL B N 1
ATOM 1548 C CA . VAL B 1 44 ? 11.039 -24.328 -10.945 1 89.12 44 VAL B CA 1
ATOM 1549 C C . VAL B 1 44 ? 12.453 -24.406 -11.516 1 89.12 44 VAL B C 1
ATOM 1551 O O . VAL B 1 44 ? 12.812 -25.406 -12.164 1 89.12 44 VAL B O 1
ATOM 1554 N N . LEU B 1 45 ? 13.211 -23.453 -11.281 1 91.88 45 LEU B N 1
ATOM 1555 C CA . LEU B 1 45 ? 14.547 -23.375 -11.867 1 91.88 45 LEU B CA 1
ATOM 1556 C C . LEU B 1 45 ? 15.594 -23.953 -10.93 1 91.88 45 LEU B C 1
ATOM 1558 O O . LEU B 1 45 ? 16.578 -24.547 -11.383 1 91.88 45 LEU B O 1
ATOM 1562 N N . GLU B 1 46 ? 15.391 -23.719 -9.695 1 92.44 46 GLU B N 1
ATOM 1563 C CA . GLU B 1 46 ? 16.328 -24.188 -8.688 1 92.44 46 GLU B CA 1
ATOM 1564 C C . GLU B 1 46 ? 15.617 -24.547 -7.387 1 92.44 46 GLU B C 1
ATOM 1566 O O . GLU B 1 46 ? 14.641 -23.906 -7.008 1 92.44 46 GLU B O 1
ATOM 1571 N N . GLY B 1 47 ? 16.125 -25.641 -6.75 1 92.44 47 GLY B N 1
ATOM 1572 C CA . GLY B 1 47 ? 15.625 -26 -5.434 1 92.44 47 GLY B CA 1
ATOM 1573 C C . GLY B 1 47 ? 14.391 -26.891 -5.484 1 92.44 47 GLY B C 1
ATOM 1574 O O . GLY B 1 47 ? 13.977 -27.328 -6.559 1 92.44 47 GLY B O 1
ATOM 1575 N N . GLU B 1 48 ? 13.93 -27.141 -4.262 1 92.31 48 GLU B N 1
ATOM 1576 C CA . GLU B 1 48 ? 12.703 -27.922 -4.117 1 92.31 48 GLU B CA 1
ATOM 1577 C C . GLU B 1 48 ? 11.469 -27.047 -4.277 1 92.31 48 GLU B C 1
ATOM 1579 O O . GLU B 1 48 ? 11.391 -25.969 -3.68 1 92.31 48 GLU B O 1
ATOM 1584 N N . ARG B 1 49 ? 10.609 -27.609 -5.02 1 89.44 49 ARG B N 1
ATOM 1585 C CA . ARG B 1 49 ? 9.375 -26.859 -5.289 1 89.44 49 ARG B CA 1
ATOM 1586 C C . ARG B 1 49 ? 8.688 -26.453 -3.99 1 89.44 49 ARG B C 1
ATOM 1588 O O . ARG B 1 49 ? 8.43 -27.297 -3.125 1 89.44 49 ARG B O 1
ATOM 1595 N N . GLY B 1 50 ? 8.406 -25.109 -3.883 1 90.62 50 GLY B N 1
ATOM 1596 C CA . GLY B 1 50 ? 7.641 -24.594 -2.762 1 90.62 50 GLY B CA 1
ATOM 1597 C C . GLY B 1 50 ? 8.484 -24.359 -1.522 1 90.62 50 GLY B C 1
ATOM 1598 O O . GLY B 1 50 ? 7.992 -23.828 -0.525 1 90.62 50 GLY B O 1
ATOM 1599 N N . ALA B 1 51 ? 9.727 -24.656 -1.578 1 92.88 51 ALA B N 1
ATOM 1600 C CA . ALA B 1 51 ? 10.594 -24.531 -0.409 1 92.88 51 ALA B CA 1
ATOM 1601 C C . ALA B 1 51 ? 11.305 -23.188 -0.403 1 92.88 51 ALA B C 1
ATOM 1603 O O . ALA B 1 51 ? 11.586 -22.625 -1.463 1 92.88 51 ALA B O 1
ATOM 1604 N N . VAL B 1 52 ? 11.531 -22.734 0.859 1 95.69 52 VAL B N 1
ATOM 1605 C CA . VAL B 1 52 ? 12.336 -21.531 1.012 1 95.69 52 VAL B CA 1
ATOM 1606 C C . VAL B 1 52 ? 13.672 -21.703 0.307 1 95.69 52 VAL B C 1
ATOM 1608 O O . VAL B 1 52 ? 14.312 -22.75 0.434 1 95.69 52 VAL B O 1
ATOM 1611 N N . GLY B 1 53 ? 14.031 -20.688 -0.498 1 96 53 GLY B N 1
ATOM 1612 C CA . GLY B 1 53 ? 15.297 -20.75 -1.212 1 96 53 GLY B CA 1
ATOM 1613 C C . GLY B 1 53 ? 15.148 -21.203 -2.65 1 96 53 GLY B C 1
ATOM 1614 O O . GLY B 1 53 ? 16.078 -21.047 -3.453 1 96 53 GLY B O 1
ATOM 1615 N N . SER B 1 54 ? 14.023 -21.828 -3.033 1 95.44 54 SER B N 1
ATOM 1616 C CA . SER B 1 54 ? 13.812 -22.25 -4.414 1 95.44 54 SER B CA 1
ATOM 1617 C C . SER B 1 54 ? 13.57 -21.047 -5.324 1 95.44 54 SER B C 1
ATOM 1619 O O . SER B 1 54 ? 13.18 -19.984 -4.859 1 95.44 54 SER B O 1
ATOM 1621 N N . ILE B 1 55 ? 13.906 -21.219 -6.566 1 96.19 55 ILE B N 1
ATOM 1622 C CA . ILE B 1 55 ? 13.719 -20.188 -7.578 1 96.19 55 ILE B CA 1
ATOM 1623 C C . ILE B 1 55 ? 12.688 -20.641 -8.609 1 96.19 55 ILE B C 1
ATOM 1625 O O . ILE B 1 55 ? 12.82 -21.734 -9.18 1 96.19 55 ILE B O 1
ATOM 1629 N N . ILE B 1 56 ? 11.703 -19.781 -8.789 1 94.12 56 ILE B N 1
ATOM 1630 C CA . ILE B 1 56 ? 10.664 -20.094 -9.758 1 94.12 56 ILE B CA 1
ATOM 1631 C C . ILE B 1 56 ? 10.625 -19.016 -10.836 1 94.12 56 ILE B C 1
ATOM 1633 O O . ILE B 1 56 ? 10.961 -17.859 -10.578 1 94.12 56 ILE B O 1
ATOM 1637 N N . SER B 1 57 ? 10.258 -19.469 -12.023 1 94.56 57 SER B N 1
ATOM 1638 C CA . SER B 1 57 ? 10.125 -18.562 -13.156 1 94.56 57 SER B CA 1
ATOM 1639 C C . SER B 1 57 ? 8.695 -18.531 -13.688 1 94.56 57 SER B C 1
ATOM 1641 O O . SER B 1 57 ? 8.062 -19.578 -13.836 1 94.56 57 SER B O 1
ATOM 1643 N N . TRP B 1 58 ? 8.234 -17.312 -13.945 1 93.38 58 TRP B N 1
ATOM 1644 C CA . TRP B 1 58 ? 6.887 -17.125 -14.484 1 93.38 58 TRP B CA 1
ATOM 1645 C C . TRP B 1 58 ? 6.938 -16.484 -15.859 1 93.38 58 TRP B C 1
ATOM 1647 O O . TRP B 1 58 ? 7.715 -15.547 -16.094 1 93.38 58 TRP B O 1
ATOM 1657 N N . ASN B 1 59 ? 6.156 -17.016 -16.766 1 94.25 59 ASN B N 1
ATOM 1658 C CA . ASN B 1 59 ? 5.777 -16.344 -18 1 94.25 59 ASN B CA 1
ATOM 1659 C C . ASN B 1 59 ? 4.32 -15.875 -17.969 1 94.25 59 ASN B C 1
ATOM 1661 O O . ASN B 1 59 ? 3.416 -16.688 -17.766 1 94.25 59 ASN B O 1
ATOM 1665 N N . TYR B 1 60 ? 4.176 -14.57 -18.141 1 94.25 60 TYR B N 1
ATOM 1666 C CA . TYR B 1 60 ? 2.828 -14.047 -17.953 1 94.25 60 TYR B CA 1
ATOM 1667 C C . TYR B 1 60 ? 2.58 -12.828 -18.828 1 94.25 60 TYR B C 1
ATOM 1669 O O . TYR B 1 60 ? 3.516 -12.281 -19.406 1 94.25 60 TYR B O 1
ATOM 1677 N N . THR B 1 61 ? 1.308 -12.461 -19.016 1 94.62 61 THR B N 1
ATOM 1678 C CA . THR B 1 61 ? 0.915 -11.266 -19.75 1 94.62 61 THR B CA 1
ATOM 1679 C C . THR B 1 61 ? 0.306 -10.234 -18.812 1 94.62 61 THR B C 1
ATOM 1681 O O . THR B 1 61 ? -0.664 -10.523 -18.109 1 94.62 61 THR B O 1
ATOM 1684 N N . HIS B 1 62 ? 0.92 -9.117 -18.781 1 93.25 62 HIS B N 1
ATOM 1685 C CA . HIS B 1 62 ? 0.453 -8.008 -17.969 1 93.25 62 HIS B CA 1
ATOM 1686 C C . HIS B 1 62 ? 0.438 -6.707 -18.75 1 93.25 62 HIS B C 1
ATOM 1688 O O . HIS B 1 62 ? 1.426 -6.359 -19.406 1 93.25 62 HIS B O 1
ATOM 1694 N N . ASP B 1 63 ? -0.675 -6.074 -18.734 1 92.31 63 ASP B N 1
ATOM 1695 C CA . ASP B 1 63 ? -0.877 -4.824 -19.469 1 92.31 63 ASP B CA 1
ATOM 1696 C C . ASP B 1 63 ? -0.586 -5.008 -20.953 1 92.31 63 ASP B C 1
ATOM 1698 O O . ASP B 1 63 ? 0.101 -4.184 -21.562 1 92.31 63 ASP B O 1
ATOM 1702 N N . GLY B 1 64 ? -0.902 -6.125 -21.469 1 91.94 64 GLY B N 1
ATOM 1703 C CA . GLY B 1 64 ? -0.839 -6.402 -22.891 1 91.94 64 GLY B CA 1
ATOM 1704 C C . GLY B 1 64 ? 0.542 -6.828 -23.359 1 91.94 64 GLY B C 1
ATOM 1705 O O . GLY B 1 64 ? 0.758 -7.055 -24.547 1 91.94 64 GLY B O 1
ATOM 1706 N N . LYS B 1 65 ? 1.465 -6.969 -22.531 1 93.56 65 LYS B N 1
ATOM 1707 C CA . LYS B 1 65 ? 2.834 -7.34 -22.875 1 93.56 65 LYS B CA 1
ATOM 1708 C C . LYS B 1 65 ? 3.242 -8.641 -22.203 1 93.56 65 LYS B C 1
ATOM 1710 O O . LYS B 1 65 ? 2.967 -8.844 -21.016 1 93.56 65 LYS B O 1
ATOM 1715 N N . ARG B 1 66 ? 3.912 -9.484 -22.938 1 94.06 66 ARG B N 1
ATOM 1716 C CA . ARG B 1 66 ? 4.504 -10.695 -22.375 1 94.06 66 ARG B CA 1
ATOM 1717 C C . ARG B 1 66 ? 5.695 -10.359 -21.484 1 94.06 66 ARG B C 1
ATOM 1719 O O . ARG B 1 66 ? 6.566 -9.586 -21.875 1 94.06 66 ARG B O 1
ATOM 1726 N N . LYS B 1 67 ? 5.68 -10.945 -20.266 1 94.75 67 LYS B N 1
ATOM 1727 C CA . LYS B 1 67 ? 6.715 -10.648 -19.281 1 94.75 67 LYS B CA 1
ATOM 1728 C C . LYS B 1 67 ? 7.25 -11.93 -18.641 1 94.75 67 LYS B C 1
ATOM 1730 O O . LYS B 1 67 ? 6.621 -12.984 -18.734 1 94.75 67 LYS B O 1
ATOM 1735 N N . VAL B 1 68 ? 8.406 -11.727 -18.109 1 94.06 68 VAL B N 1
ATOM 1736 C CA . VAL B 1 68 ? 9.023 -12.812 -17.359 1 94.06 68 VAL B CA 1
ATOM 1737 C C . VAL B 1 68 ? 9.422 -12.328 -15.977 1 94.06 68 VAL B C 1
ATOM 1739 O O . VAL B 1 68 ? 9.797 -11.164 -15.797 1 94.06 68 VAL B O 1
ATOM 1742 N N . ALA B 1 69 ? 9.234 -13.219 -15.008 1 94.25 69 ALA B N 1
ATOM 1743 C CA . ALA B 1 69 ? 9.695 -12.938 -13.648 1 94.25 69 ALA B CA 1
ATOM 1744 C C . ALA B 1 69 ? 10.336 -14.172 -13.016 1 94.25 69 ALA B C 1
ATOM 1746 O O . ALA B 1 69 ? 9.773 -15.266 -13.086 1 94.25 69 ALA B O 1
ATOM 1747 N N . LYS B 1 70 ? 11.508 -13.938 -12.492 1 95.12 70 LYS B N 1
ATOM 1748 C CA . LYS B 1 70 ? 12.148 -14.945 -11.648 1 95.12 70 LYS B CA 1
ATOM 1749 C C . LYS B 1 70 ? 12.102 -14.539 -10.18 1 95.12 70 LYS B C 1
ATOM 1751 O O . LYS B 1 70 ? 12.508 -13.438 -9.82 1 95.12 70 LYS B O 1
ATOM 1756 N N . GLN B 1 71 ? 11.625 -15.523 -9.422 1 96.38 71 GLN B N 1
ATOM 1757 C CA . GLN B 1 71 ? 11.398 -15.172 -8.023 1 96.38 71 GLN B CA 1
ATOM 1758 C C . GLN B 1 71 ? 12.07 -16.188 -7.094 1 96.38 71 GLN B C 1
ATOM 1760 O O . GLN B 1 71 ? 12.094 -17.375 -7.379 1 96.38 71 GLN B O 1
ATOM 1765 N N . LEU B 1 72 ? 12.609 -15.656 -6.055 1 97.25 72 LEU B N 1
ATOM 1766 C CA . LEU B 1 72 ? 13.109 -16.438 -4.926 1 97.25 72 LEU B CA 1
ATOM 1767 C C . LEU B 1 72 ? 12.078 -16.516 -3.812 1 97.25 72 LEU B C 1
ATOM 1769 O O . LEU B 1 72 ? 11.508 -15.492 -3.416 1 97.25 72 LEU B O 1
ATOM 1773 N N . ILE B 1 73 ? 11.734 -17.75 -3.381 1 96.19 73 ILE B N 1
ATOM 1774 C CA . ILE B 1 73 ? 10.93 -17.844 -2.172 1 96.19 73 ILE B CA 1
ATOM 1775 C C . ILE B 1 73 ? 11.773 -17.484 -0.953 1 96.19 73 ILE B C 1
ATOM 1777 O O . ILE B 1 73 ? 12.641 -18.266 -0.536 1 96.19 73 ILE B O 1
ATOM 1781 N N . GLU B 1 74 ? 11.516 -16.406 -0.444 1 97.06 74 GLU B N 1
ATOM 1782 C CA . GLU B 1 74 ? 12.344 -15.859 0.629 1 97.06 74 GLU B CA 1
ATOM 1783 C C . GLU B 1 74 ? 11.922 -16.422 1.986 1 97.06 74 GLU B C 1
ATOM 1785 O O . GLU B 1 74 ? 12.766 -16.672 2.848 1 97.06 74 GLU B O 1
ATOM 1790 N N . SER B 1 75 ? 10.664 -16.562 2.223 1 96.69 75 SER B N 1
ATOM 1791 C CA . SER B 1 75 ? 10.18 -17.094 3.492 1 96.69 75 SER B CA 1
ATOM 1792 C C . SER B 1 75 ? 8.781 -17.688 3.346 1 96.69 75 SER B C 1
ATOM 1794 O O . SER B 1 75 ? 8.039 -17.312 2.432 1 96.69 75 SER B O 1
ATOM 1796 N N . VAL B 1 76 ? 8.516 -18.641 4.211 1 93.94 76 VAL B N 1
ATOM 1797 C CA . VAL B 1 76 ? 7.211 -19.281 4.297 1 93.94 76 VAL B CA 1
ATOM 1798 C C . VAL B 1 76 ? 6.785 -19.391 5.758 1 93.94 76 VAL B C 1
ATOM 1800 O O . VAL B 1 76 ? 7.594 -19.75 6.621 1 93.94 76 VAL B O 1
ATOM 1803 N N . ASN B 1 77 ? 5.59 -19.031 5.992 1 92.44 77 ASN B N 1
ATOM 1804 C CA . ASN B 1 77 ? 4.973 -19.266 7.289 1 92.44 77 ASN B CA 1
ATOM 1805 C C . ASN B 1 77 ? 3.746 -20.172 7.172 1 92.44 77 ASN B C 1
ATOM 1807 O O . ASN B 1 77 ? 2.703 -19.75 6.672 1 92.44 77 ASN B O 1
ATOM 1811 N N . GLU B 1 78 ? 3.85 -21.297 7.598 1 84.56 78 GLU B N 1
ATOM 1812 C CA . GLU B 1 78 ? 2.779 -22.281 7.457 1 84.56 78 GLU B CA 1
ATOM 1813 C C . GLU B 1 78 ? 1.601 -21.938 8.367 1 84.56 78 GLU B C 1
ATOM 1815 O O . GLU B 1 78 ? 0.451 -22.234 8.039 1 84.56 78 GLU B O 1
ATOM 1820 N N . GLU B 1 79 ? 1.899 -21.391 9.508 1 82.69 79 GLU B N 1
ATOM 1821 C CA . GLU B 1 79 ? 0.865 -21.094 10.5 1 82.69 79 GLU B CA 1
ATOM 1822 C C . GLU B 1 79 ? -0.126 -20.062 9.977 1 82.69 79 GLU B C 1
ATOM 1824 O O . GLU B 1 79 ? -1.34 -20.234 10.102 1 82.69 79 GLU B O 1
ATOM 1829 N N . ASN B 1 80 ? 0.318 -19.062 9.266 1 80 80 ASN B N 1
ATOM 1830 C CA . ASN B 1 80 ? -0.593 -18.047 8.773 1 80 80 ASN B CA 1
ATOM 1831 C C . ASN B 1 80 ? -0.655 -18.047 7.246 1 80 80 ASN B C 1
ATOM 1833 O O . ASN B 1 80 ? -1.172 -17.094 6.645 1 80 80 ASN B O 1
ATOM 1837 N N . HIS B 1 81 ? -0.089 -19 6.668 1 86.75 81 HIS B N 1
ATOM 1838 C CA . HIS B 1 81 ? -0.15 -19.219 5.23 1 86.75 81 HIS B CA 1
ATOM 1839 C C . HIS B 1 81 ? 0.443 -18.047 4.465 1 86.75 81 HIS B C 1
ATOM 1841 O O . HIS B 1 81 ? -0.146 -17.578 3.49 1 86.75 81 HIS B O 1
ATOM 1847 N N . THR B 1 82 ? 1.564 -17.625 4.949 1 91.62 82 THR B N 1
ATOM 1848 C CA . THR B 1 82 ? 2.24 -16.516 4.277 1 91.62 82 THR B CA 1
ATOM 1849 C C . THR B 1 82 ? 3.41 -17.031 3.439 1 91.62 82 THR B C 1
ATOM 1851 O O . THR B 1 82 ? 4.168 -17.891 3.885 1 91.62 82 THR B O 1
ATOM 1854 N N . VAL B 1 83 ? 3.482 -16.531 2.25 1 94 83 VAL B N 1
ATOM 1855 C CA . VAL B 1 83 ? 4.637 -16.781 1.392 1 94 83 VAL B CA 1
ATOM 1856 C C . VAL B 1 83 ? 5.199 -15.445 0.9 1 94 83 VAL B C 1
ATOM 1858 O O . VAL B 1 83 ? 4.445 -14.555 0.492 1 94 83 VAL B O 1
ATOM 1861 N N . VAL B 1 84 ? 6.504 -15.25 0.917 1 96.5 84 VAL B N 1
ATOM 1862 C CA . VAL B 1 84 ? 7.172 -14.047 0.431 1 96.5 84 VAL B CA 1
ATOM 1863 C C . VAL B 1 84 ? 8.07 -14.398 -0.754 1 96.5 84 VAL B C 1
ATOM 1865 O O . VAL B 1 84 ? 8.914 -15.289 -0.66 1 96.5 84 VAL B O 1
ATOM 1868 N N . PHE B 1 85 ? 7.867 -13.703 -1.817 1 97 85 PHE B N 1
ATOM 1869 C CA . PHE B 1 85 ? 8.672 -13.852 -3.023 1 97 85 PHE B CA 1
ATOM 1870 C C . PHE B 1 85 ? 9.523 -12.617 -3.262 1 97 85 PHE B C 1
ATOM 1872 O O . PHE B 1 85 ? 9.023 -11.492 -3.205 1 97 85 PHE B O 1
ATOM 1879 N N . LYS B 1 86 ? 10.758 -12.844 -3.512 1 97.75 86 LYS B N 1
ATOM 1880 C CA . LYS B 1 86 ? 11.648 -11.773 -3.957 1 97.75 86 LYS B CA 1
ATOM 1881 C C . LYS B 1 86 ? 11.961 -11.906 -5.445 1 97.75 86 LYS B C 1
ATOM 1883 O O . LYS B 1 86 ? 12.43 -12.953 -5.895 1 97.75 86 LYS B O 1
ATOM 1888 N N . VAL B 1 87 ? 11.688 -10.867 -6.164 1 97.06 87 VAL B N 1
ATOM 1889 C CA . VAL B 1 87 ? 12 -10.891 -7.586 1 97.06 87 VAL B CA 1
ATOM 1890 C C . VAL B 1 87 ? 13.5 -10.688 -7.789 1 97.06 87 VAL B C 1
ATOM 1892 O O . VAL B 1 87 ? 14.078 -9.727 -7.277 1 97.06 87 VAL B O 1
ATOM 1895 N N . ILE B 1 88 ? 14.039 -11.516 -8.578 1 96.62 88 ILE B N 1
ATOM 1896 C CA . ILE B 1 88 ? 15.492 -11.438 -8.703 1 96.62 88 ILE B CA 1
ATOM 1897 C C . ILE B 1 88 ? 15.875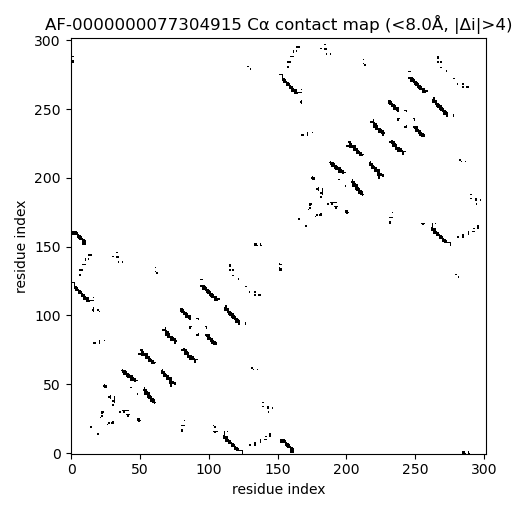 -11.164 -10.156 1 96.62 88 ILE B C 1
ATOM 1899 O O . ILE B 1 88 ? 16.984 -10.719 -10.438 1 96.62 88 ILE B O 1
ATOM 1903 N N . GLU B 1 89 ? 15.016 -11.453 -11.125 1 94.94 89 GLU B N 1
ATOM 1904 C CA . GLU B 1 89 ? 15.25 -11.18 -12.539 1 94.94 89 GLU B CA 1
ATOM 1905 C C . GLU B 1 89 ? 13.945 -10.938 -13.281 1 94.94 89 GLU B C 1
ATOM 1907 O O . GLU B 1 89 ? 12.875 -11.328 -12.812 1 94.94 89 GLU B O 1
ATOM 1912 N N . GLY B 1 90 ? 14.141 -10.25 -14.477 1 94 90 GLY B N 1
ATOM 1913 C CA . GLY B 1 90 ? 12.984 -10.023 -15.328 1 94 90 GLY B CA 1
ATOM 1914 C C . GLY B 1 90 ? 12.578 -8.562 -15.422 1 94 90 GLY B C 1
ATOM 1915 O O . GLY B 1 90 ? 13.352 -7.68 -15.047 1 94 90 GLY B O 1
ATOM 1916 N N . ASP B 1 91 ? 11.352 -8.32 -15.844 1 92.38 91 ASP B N 1
ATOM 1917 C CA . ASP B 1 91 ? 10.891 -6.973 -16.188 1 92.38 91 ASP B CA 1
ATOM 1918 C C . ASP B 1 91 ? 10.773 -6.094 -14.945 1 92.38 91 ASP B C 1
ATOM 1920 O O . ASP B 1 91 ? 11.078 -4.902 -15 1 92.38 91 ASP B O 1
ATOM 1924 N N . LEU B 1 92 ? 10.461 -6.652 -13.844 1 92.62 92 LEU B N 1
ATOM 1925 C CA . LEU B 1 92 ? 10.211 -5.875 -12.633 1 92.62 92 LEU B CA 1
ATOM 1926 C C . LEU B 1 92 ? 11.508 -5.312 -12.07 1 92.62 92 LEU B C 1
ATOM 1928 O O . LEU B 1 92 ? 11.539 -4.191 -11.555 1 92.62 92 LEU B O 1
ATOM 1932 N N . VAL B 1 93 ? 12.57 -6.027 -12.164 1 91.31 93 VAL B N 1
ATOM 1933 C CA . VAL B 1 93 ? 13.82 -5.551 -11.594 1 91.31 93 VAL B CA 1
ATOM 1934 C C . VAL B 1 93 ? 14.461 -4.523 -12.523 1 91.31 93 VAL B C 1
ATOM 1936 O O . VAL B 1 93 ? 15.375 -3.801 -12.125 1 91.31 93 VAL B O 1
ATOM 1939 N N . ASP B 1 94 ? 13.977 -4.5 -13.75 1 89.69 94 ASP B N 1
ATOM 1940 C CA . ASP B 1 94 ? 14.43 -3.451 -14.664 1 89.69 94 ASP B CA 1
ATOM 1941 C C . ASP B 1 94 ? 13.773 -2.113 -14.328 1 89.69 94 ASP B C 1
ATOM 1943 O O . ASP B 1 94 ? 14.344 -1.053 -14.586 1 89.69 94 ASP B O 1
ATOM 1947 N N . GLU B 1 95 ? 12.664 -2.211 -13.711 1 90 95 GLU B N 1
ATOM 1948 C CA . GLU B 1 95 ? 11.898 -1.004 -13.414 1 90 95 GLU B CA 1
ATOM 1949 C C . GLU B 1 95 ? 12.047 -0.607 -11.945 1 90 95 GLU B C 1
ATOM 1951 O O . GLU B 1 95 ? 12.078 0.582 -11.625 1 90 95 GLU B O 1
ATOM 1956 N N . TYR B 1 96 ? 12.195 -1.587 -11.133 1 96.19 96 TYR B N 1
ATOM 1957 C CA . TYR B 1 96 ? 12.289 -1.369 -9.695 1 96.19 96 TYR B CA 1
ATOM 1958 C C . TYR B 1 96 ? 13.633 -1.855 -9.156 1 96.19 96 TYR B C 1
ATOM 1960 O O . TYR B 1 96 ? 14.141 -2.893 -9.586 1 96.19 96 TYR B O 1
ATOM 1968 N N . LYS B 1 97 ? 14.227 -1.102 -8.289 1 95.56 97 LYS B N 1
ATOM 1969 C CA . LYS B 1 97 ? 15.484 -1.499 -7.668 1 95.56 97 LYS B CA 1
ATOM 1970 C C . LYS B 1 97 ? 15.312 -2.771 -6.844 1 95.56 97 LYS B C 1
ATOM 1972 O O . LYS B 1 97 ? 16.219 -3.604 -6.781 1 95.56 97 LYS B O 1
ATOM 1977 N N . SER B 1 98 ? 14.195 -2.857 -6.238 1 96.38 98 SER B N 1
ATOM 1978 C CA . SER B 1 98 ? 13.82 -4.039 -5.473 1 96.38 98 SER B CA 1
ATOM 1979 C C . SER B 1 98 ? 12.312 -4.281 -5.531 1 96.38 98 SER B C 1
ATOM 1981 O O . SER B 1 98 ? 11.531 -3.334 -5.621 1 96.38 98 SER B O 1
ATOM 1983 N N . PHE B 1 99 ? 12 -5.523 -5.457 1 97.75 99 PHE B N 1
ATOM 1984 C CA . PHE B 1 99 ? 10.586 -5.867 -5.559 1 97.75 99 PHE B CA 1
ATOM 1985 C C . PHE B 1 99 ? 10.297 -7.18 -4.84 1 97.75 99 PHE B C 1
ATOM 1987 O O . PHE B 1 99 ? 10.953 -8.188 -5.094 1 97.75 99 PHE B O 1
ATOM 1994 N N . LYS B 1 100 ? 9.289 -7.129 -3.953 1 97.81 100 LYS B N 1
ATOM 1995 C CA . LYS B 1 100 ? 8.82 -8.32 -3.256 1 97.81 100 LYS B CA 1
ATOM 1996 C C . LYS B 1 100 ? 7.297 -8.43 -3.311 1 97.81 100 LYS B C 1
ATOM 1998 O O . LYS B 1 100 ? 6.598 -7.41 -3.357 1 97.81 100 LYS B O 1
ATOM 2003 N N . SER B 1 101 ? 6.887 -9.594 -3.344 1 96.81 101 SER B N 1
ATOM 2004 C CA . SER B 1 101 ? 5.453 -9.859 -3.246 1 96.81 101 SER B CA 1
ATOM 2005 C C . SER B 1 101 ? 5.148 -10.836 -2.115 1 96.81 101 SER B C 1
ATOM 2007 O O . SER B 1 101 ? 5.918 -11.766 -1.869 1 96.81 101 SER B O 1
ATOM 2009 N N . MET B 1 102 ? 4.133 -10.547 -1.476 1 96 102 MET B N 1
ATOM 2010 C CA . MET B 1 102 ? 3.678 -11.398 -0.377 1 96 102 MET B CA 1
ATOM 2011 C C . MET B 1 102 ? 2.201 -11.742 -0.53 1 96 102 MET B C 1
ATOM 2013 O O . MET B 1 102 ? 1.403 -10.906 -0.951 1 96 102 MET B O 1
ATOM 2017 N N . TRP B 1 103 ? 1.927 -12.953 -0.121 1 91.31 103 TRP B N 1
ATOM 2018 C CA . TRP B 1 103 ? 0.55 -13.438 -0.111 1 91.31 103 TRP B CA 1
ATOM 2019 C C . TRP B 1 103 ? 0.202 -14.062 1.237 1 91.31 103 TRP B C 1
ATOM 2021 O O . TRP B 1 103 ? 1.003 -14.797 1.812 1 91.31 103 TRP B O 1
ATOM 2031 N N . HIS B 1 104 ? -0.973 -13.656 1.636 1 90.5 104 HIS B N 1
ATOM 2032 C CA . HIS B 1 104 ? -1.449 -14.234 2.887 1 90.5 104 HIS B CA 1
ATOM 2033 C C . HIS B 1 104 ? -2.971 -14.328 2.908 1 90.5 104 HIS B C 1
ATOM 2035 O O . HIS B 1 104 ? -3.654 -13.5 2.297 1 90.5 104 HIS B O 1
ATOM 2041 N N . VAL B 1 105 ? -3.451 -15.406 3.562 1 88.75 105 VAL B N 1
ATOM 2042 C CA . VAL B 1 105 ? -4.891 -15.594 3.723 1 88.75 105 VAL B CA 1
ATOM 2043 C C . VAL B 1 105 ? -5.234 -15.711 5.207 1 88.75 105 VAL B C 1
ATOM 2045 O O . VAL B 1 105 ? -4.547 -16.406 5.957 1 88.75 105 VAL B O 1
ATOM 2048 N N . GLU B 1 106 ? -6.203 -14.977 5.57 1 87 106 GLU B N 1
ATOM 2049 C CA . GLU B 1 106 ? -6.703 -15.07 6.938 1 87 106 GLU B CA 1
ATOM 2050 C C . GLU B 1 106 ? -8.227 -15.141 6.961 1 87 106 GLU B C 1
ATOM 2052 O O . GLU B 1 106 ? -8.891 -14.578 6.086 1 87 106 GLU B O 1
ATOM 2057 N N . PRO B 1 107 ? -8.727 -15.82 8.016 1 86.88 107 PRO B N 1
ATOM 2058 C CA . PRO B 1 107 ? -10.18 -15.859 8.148 1 86.88 107 PRO B CA 1
ATOM 2059 C C . PRO B 1 107 ? -10.773 -14.516 8.578 1 86.88 107 PRO B C 1
ATOM 2061 O O . PRO B 1 107 ? -10.156 -13.781 9.352 1 86.88 107 PRO B O 1
ATOM 2064 N N . LYS B 1 108 ? -11.828 -14.172 7.977 1 85.62 108 LYS B N 1
ATOM 2065 C CA . LYS B 1 108 ? -12.633 -13.016 8.367 1 85.62 108 LYS B CA 1
ATOM 2066 C C . LYS B 1 108 ? -14.117 -13.375 8.43 1 85.62 108 LYS B C 1
ATOM 2068 O O . LYS B 1 108 ? -14.805 -13.359 7.41 1 85.62 108 LYS B O 1
ATOM 2073 N N . GLY B 1 109 ? -14.586 -13.641 9.656 1 83.56 109 GLY B N 1
ATOM 2074 C CA . GLY B 1 109 ? -15.945 -14.141 9.781 1 83.56 109 GLY B CA 1
ATOM 2075 C C . GLY B 1 109 ? -16.172 -15.461 9.055 1 83.56 109 GLY B C 1
ATOM 2076 O O . GLY B 1 109 ? -15.43 -16.422 9.281 1 83.56 109 GLY B O 1
ATOM 2077 N N . ASP B 1 110 ? -17.219 -15.453 8.141 1 84.62 110 ASP B N 1
ATOM 2078 C CA . ASP B 1 110 ? -17.578 -16.656 7.402 1 84.62 110 ASP B CA 1
ATOM 2079 C C . ASP B 1 110 ? -16.828 -16.75 6.078 1 84.62 110 ASP B C 1
ATOM 2081 O O . ASP B 1 110 ? -17 -17.703 5.316 1 84.62 110 ASP B O 1
ATOM 2085 N N . LYS B 1 111 ? -15.992 -15.719 5.961 1 85.69 111 LYS B N 1
ATOM 2086 C CA . LYS B 1 111 ? -15.227 -15.688 4.719 1 85.69 111 LYS B CA 1
ATOM 2087 C C . LYS B 1 111 ? -13.727 -15.641 5.004 1 85.69 111 LYS B C 1
ATOM 2089 O O . LYS B 1 111 ? -13.305 -15.789 6.152 1 85.69 111 LYS B O 1
ATOM 2094 N N . GLN 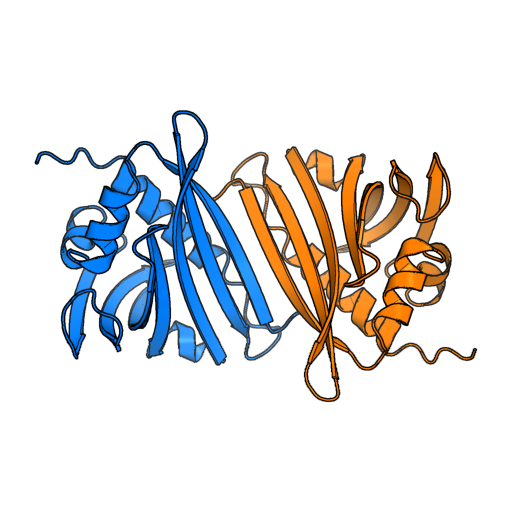B 1 112 ? -13.008 -15.797 3.953 1 90.38 112 GLN B N 1
ATOM 2095 C CA . GLN B 1 112 ? -11.562 -15.609 4 1 90.38 112 GLN B CA 1
ATOM 2096 C C . GLN B 1 112 ? -11.148 -14.336 3.264 1 90.38 112 GLN B C 1
ATOM 2098 O O . GLN B 1 112 ? -11.844 -13.891 2.35 1 90.38 112 GLN B O 1
ATOM 2103 N N . VAL B 1 113 ? -10.094 -13.742 3.744 1 92.44 113 VAL B N 1
ATOM 2104 C CA . VAL B 1 113 ? -9.539 -12.586 3.049 1 92.44 113 VAL B CA 1
ATOM 2105 C C . VAL B 1 113 ? -8.109 -12.891 2.602 1 92.44 113 VAL B C 1
ATOM 2107 O O . VAL B 1 113 ? -7.258 -13.242 3.42 1 92.44 113 VAL B O 1
ATOM 2110 N N . GLY B 1 114 ? -7.973 -12.883 1.315 1 93.12 114 GLY B N 1
ATOM 2111 C CA . GLY B 1 114 ? -6.629 -12.898 0.764 1 93.12 114 GLY B CA 1
ATOM 2112 C C . GLY B 1 114 ? -5.973 -11.531 0.736 1 93.12 114 GLY B C 1
ATOM 2113 O O . GLY B 1 114 ? -6.586 -10.555 0.302 1 93.12 114 GLY B O 1
ATOM 2114 N N . THR B 1 115 ? -4.773 -11.422 1.27 1 95.38 115 THR B N 1
ATOM 2115 C CA . THR B 1 115 ? -4.008 -10.18 1.286 1 95.38 115 THR B CA 1
ATOM 2116 C C . THR B 1 115 ? -2.801 -10.281 0.357 1 95.38 115 THR B C 1
ATOM 2118 O O . THR B 1 115 ? -1.986 -11.195 0.482 1 95.38 115 THR B O 1
ATOM 2121 N N . VAL B 1 116 ? -2.771 -9.391 -0.587 1 95.94 116 VAL B N 1
ATOM 2122 C CA . VAL B 1 116 ? -1.621 -9.273 -1.477 1 95.94 116 VAL B CA 1
ATOM 2123 C C . VAL B 1 116 ? -0.798 -8.039 -1.093 1 95.94 116 VAL B C 1
ATOM 2125 O O . VAL B 1 116 ? -1.339 -6.941 -0.956 1 95.94 116 VAL B O 1
ATOM 2128 N N . THR B 1 117 ? 0.479 -8.203 -0.909 1 97.69 117 THR B N 1
ATOM 2129 C CA . THR B 1 117 ? 1.385 -7.102 -0.61 1 97.69 117 THR B CA 1
ATOM 2130 C C . THR B 1 117 ? 2.504 -7.023 -1.644 1 97.69 117 THR B C 1
ATOM 2132 O O . THR B 1 117 ? 3.172 -8.023 -1.918 1 97.69 117 THR B O 1
ATOM 2135 N N . LEU B 1 118 ? 2.695 -5.902 -2.238 1 98.12 118 LEU B N 1
ATOM 2136 C CA . LEU B 1 118 ? 3.834 -5.609 -3.102 1 98.12 118 LEU B CA 1
ATOM 2137 C C . LEU B 1 118 ? 4.766 -4.594 -2.447 1 98.12 118 LEU B C 1
ATOM 2139 O O . LEU B 1 118 ? 4.367 -3.453 -2.195 1 98.12 118 LEU B O 1
ATOM 2143 N N . GLU B 1 119 ? 5.883 -5.027 -2.117 1 98 119 GLU B N 1
ATOM 2144 C CA . GLU B 1 119 ? 6.93 -4.148 -1.606 1 98 119 GLU B CA 1
ATOM 2145 C C . GLU B 1 119 ? 7.906 -3.752 -2.711 1 98 119 GLU B C 1
ATOM 2147 O O . GLU B 1 119 ? 8.375 -4.605 -3.463 1 98 119 GLU B O 1
ATOM 2152 N N . PHE B 1 120 ? 8.234 -2.393 -2.795 1 97.81 120 PHE B N 1
ATOM 2153 C CA . PHE B 1 120 ? 8.984 -1.966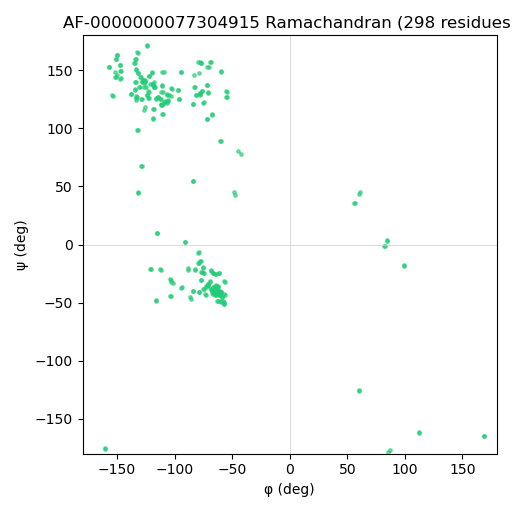 -3.965 1 97.81 120 PHE B CA 1
ATOM 2154 C C . PHE B 1 120 ? 9.922 -0.812 -3.617 1 97.81 120 PHE B C 1
ATOM 2156 O O . PHE B 1 120 ? 9.703 -0.11 -2.627 1 97.81 120 PHE B O 1
ATOM 2163 N N . GLU B 1 121 ? 10.93 -0.729 -4.383 1 96.94 121 GLU B N 1
ATOM 2164 C CA . GLU B 1 121 ? 11.781 0.456 -4.488 1 96.94 121 GLU B CA 1
ATOM 2165 C C . GLU B 1 121 ? 11.906 0.913 -5.941 1 96.94 121 GLU B C 1
ATOM 2167 O O . GLU B 1 121 ? 12.453 0.197 -6.777 1 96.94 121 GLU B O 1
ATOM 2172 N N . ARG B 1 122 ? 11.414 2.049 -6.199 1 94.94 122 ARG B N 1
ATOM 2173 C CA . ARG B 1 122 ? 11.461 2.609 -7.547 1 94.94 122 ARG B CA 1
ATOM 2174 C C . ARG B 1 122 ? 12.836 3.197 -7.848 1 94.94 122 ARG B C 1
ATOM 2176 O O . ARG B 1 122 ? 13.477 3.783 -6.969 1 94.94 122 ARG B O 1
ATOM 2183 N N . ALA B 1 123 ? 13.219 3.092 -9.164 1 91.56 123 ALA B N 1
ATOM 2184 C CA . ALA B 1 123 ? 14.484 3.686 -9.57 1 91.56 123 ALA B CA 1
ATOM 2185 C C . ALA B 1 123 ? 14.422 5.211 -9.508 1 91.56 123 ALA B C 1
ATOM 2187 O O . ALA B 1 123 ? 15.414 5.863 -9.164 1 91.56 123 ALA B O 1
ATOM 2188 N N . 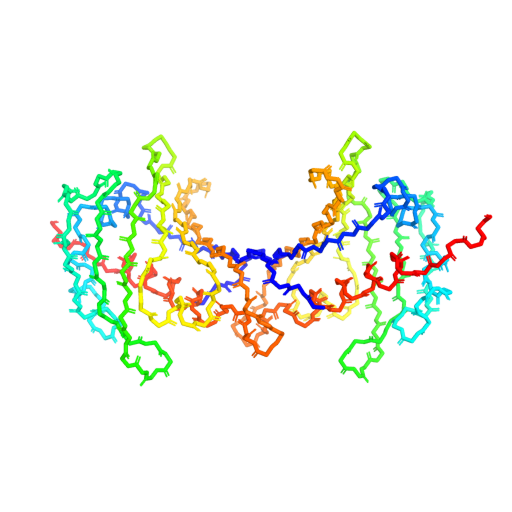ASP B 1 124 ? 13.305 5.738 -9.875 1 91.12 124 ASP B N 1
ATOM 2189 C CA . ASP B 1 124 ? 13.055 7.172 -9.789 1 91.12 124 ASP B CA 1
ATOM 2190 C C . ASP B 1 124 ? 11.562 7.473 -9.812 1 91.12 124 ASP B C 1
AT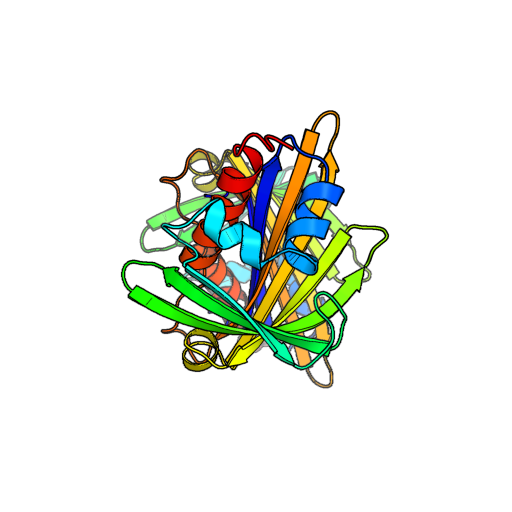OM 2192 O O . ASP B 1 124 ? 10.742 6.551 -9.859 1 91.12 124 ASP B O 1
ATOM 2196 N N . THR B 1 125 ? 11.195 8.703 -9.844 1 88.62 125 THR B N 1
ATOM 2197 C CA . THR B 1 125 ? 9.805 9.109 -9.664 1 88.62 125 THR B CA 1
ATOM 2198 C C . THR B 1 125 ? 9.016 8.906 -10.961 1 88.62 125 THR B C 1
ATOM 2200 O O . THR B 1 125 ? 7.789 8.992 -10.961 1 88.62 125 THR B O 1
ATOM 2203 N N . SER B 1 126 ? 9.672 8.562 -12.023 1 91.88 126 SER B N 1
ATOM 2204 C CA . SER B 1 126 ? 8.969 8.312 -13.281 1 91.88 126 SER B CA 1
ATOM 2205 C C . SER B 1 126 ? 8.391 6.906 -13.312 1 91.88 126 SER B C 1
ATOM 2207 O O . SER B 1 126 ? 7.516 6.609 -14.133 1 91.88 126 SER B O 1
ATOM 2209 N N . VAL B 1 127 ? 8.953 6.066 -12.5 1 92.88 127 VAL B N 1
ATOM 2210 C CA . VAL B 1 127 ? 8.445 4.699 -12.414 1 92.88 127 VAL B CA 1
ATOM 2211 C C . VAL B 1 127 ? 7.129 4.684 -11.633 1 92.88 127 VAL B C 1
ATOM 2213 O O . VAL B 1 127 ? 7.062 5.18 -10.508 1 92.88 127 VAL B O 1
ATOM 2216 N N . PRO B 1 128 ? 6.09 4.195 -12.211 1 93.56 128 PRO B N 1
ATOM 2217 C CA . PRO B 1 128 ? 4.789 4.207 -11.539 1 93.56 128 PRO B CA 1
ATOM 2218 C C . PRO B 1 128 ? 4.738 3.26 -10.344 1 93.56 128 PRO B C 1
ATOM 2220 O O . PRO B 1 128 ? 5.566 2.354 -10.227 1 93.56 128 PRO B O 1
ATOM 2223 N N . TYR B 1 129 ? 3.797 3.586 -9.43 1 95.69 129 TYR B N 1
ATOM 2224 C CA . TYR B 1 129 ? 3.441 2.58 -8.438 1 95.69 129 TYR B CA 1
ATOM 2225 C C . TYR B 1 129 ? 2.902 1.32 -9.102 1 95.69 129 TYR B C 1
ATOM 2227 O O . TYR B 1 129 ? 2.275 1.393 -10.164 1 95.69 129 TYR B O 1
ATOM 2235 N N . PRO B 1 130 ? 3.123 0.218 -8.5 1 96 130 PRO B N 1
ATOM 2236 C CA . PRO B 1 130 ? 2.713 -1.02 -9.164 1 96 130 PRO B CA 1
ATOM 2237 C C . PRO B 1 130 ? 1.24 -1.354 -8.938 1 96 130 PRO B C 1
ATOM 2239 O O . PRO B 1 130 ? 0.908 -2.49 -8.594 1 96 130 PRO B O 1
ATOM 2242 N N . THR B 1 131 ? 0.395 -0.41 -9.266 1 95.88 131 THR B N 1
ATOM 2243 C CA . THR B 1 131 ? -1.03 -0.587 -9.008 1 95.88 131 THR B CA 1
ATOM 2244 C C . THR B 1 131 ? -1.646 -1.556 -10.016 1 95.88 131 THR B C 1
ATOM 2246 O O . THR B 1 131 ? -2.49 -2.379 -9.656 1 95.88 131 THR B O 1
ATOM 2249 N N . SER B 1 132 ? -1.194 -1.458 -11.242 1 94.94 132 SER B N 1
ATOM 2250 C CA . SER B 1 132 ? -1.716 -2.377 -12.25 1 94.94 132 SER B CA 1
ATOM 2251 C C . SER B 1 132 ? -1.323 -3.816 -11.945 1 94.94 132 SER B C 1
ATOM 2253 O O . SER B 1 132 ? -2.098 -4.742 -12.188 1 94.94 132 SER B O 1
ATOM 2255 N N . LEU B 1 133 ? -0.146 -3.951 -11.445 1 95.88 133 LEU B N 1
ATOM 2256 C CA . LEU B 1 133 ? 0.312 -5.289 -11.086 1 95.88 133 LEU B CA 1
ATOM 2257 C C . LEU B 1 133 ? -0.484 -5.836 -9.906 1 95.88 133 LEU B C 1
ATOM 2259 O O . LEU B 1 133 ? -0.835 -7.02 -9.883 1 95.88 133 LEU B O 1
ATOM 2263 N N . LEU B 1 134 ? -0.771 -4.996 -8.953 1 96.81 134 LEU B N 1
ATOM 2264 C CA . LEU B 1 134 ? -1.607 -5.422 -7.84 1 96.81 134 LEU B CA 1
ATOM 2265 C C . LEU B 1 134 ? -2.959 -5.93 -8.336 1 96.81 134 LEU B C 1
ATOM 2267 O O . LEU B 1 134 ? -3.402 -7.012 -7.945 1 96.81 134 LEU B O 1
ATOM 2271 N N . ASP B 1 135 ? -3.562 -5.152 -9.172 1 94.81 135 ASP B N 1
ATOM 2272 C CA . ASP B 1 135 ? -4.848 -5.562 -9.727 1 94.81 135 ASP B CA 1
ATOM 2273 C C . ASP B 1 135 ? -4.727 -6.883 -10.484 1 94.81 135 ASP B C 1
ATOM 2275 O O . ASP B 1 135 ? -5.602 -7.742 -10.391 1 94.81 135 ASP B O 1
ATOM 2279 N N . TYR B 1 136 ? -3.662 -6.945 -11.188 1 94.75 136 TYR B N 1
ATOM 2280 C CA . TYR B 1 136 ? -3.406 -8.172 -11.938 1 94.75 136 TYR B CA 1
ATOM 2281 C C . TYR B 1 136 ? -3.367 -9.383 -11.008 1 94.75 136 TYR B C 1
ATOM 2283 O O . TYR B 1 136 ? -4.059 -10.375 -11.242 1 94.75 136 TYR B O 1
ATOM 2291 N N . VAL B 1 137 ? -2.598 -9.359 -9.938 1 94 137 VAL B N 1
ATOM 2292 C CA . VAL B 1 137 ? -2.438 -10.469 -9 1 94 137 VAL B CA 1
ATOM 2293 C C . VAL B 1 137 ? -3.762 -10.734 -8.289 1 94 137 VAL B C 1
ATOM 2295 O O . VAL B 1 137 ? -4.172 -11.883 -8.141 1 94 137 VAL B O 1
ATOM 2298 N N . CYS B 1 138 ? -4.465 -9.719 -7.879 1 94 138 CYS B N 1
ATOM 2299 C CA . CYS B 1 138 ? -5.754 -9.875 -7.215 1 94 138 CYS B CA 1
ATOM 2300 C C . CYS B 1 138 ? -6.754 -10.586 -8.125 1 94 138 CYS B C 1
ATOM 2302 O O . CYS B 1 138 ? -7.508 -11.453 -7.668 1 94 138 CYS B O 1
ATOM 2304 N N . ASN B 1 139 ? -6.707 -10.211 -9.359 1 92.5 139 ASN B N 1
ATOM 2305 C CA . ASN B 1 139 ? -7.605 -10.836 -10.32 1 92.5 139 ASN B CA 1
ATOM 2306 C C . ASN B 1 139 ? -7.293 -12.32 -10.5 1 92.5 139 ASN B C 1
ATOM 2308 O O . ASN B 1 139 ? -8.203 -13.141 -10.664 1 92.5 139 ASN B O 1
ATOM 2312 N N . ILE B 1 140 ? -6.047 -12.648 -10.523 1 91.12 140 ILE B N 1
ATOM 2313 C CA . ILE B 1 140 ? -5.648 -14.055 -10.609 1 91.12 140 ILE B CA 1
ATOM 2314 C C . ILE B 1 140 ? -6.215 -14.828 -9.422 1 91.12 140 ILE B C 1
ATOM 2316 O O . ILE B 1 140 ? -6.766 -15.914 -9.586 1 91.12 140 ILE B O 1
ATOM 2320 N N . ILE B 1 141 ? -6.105 -14.305 -8.266 1 90 141 ILE B N 1
ATOM 2321 C CA . ILE B 1 141 ? -6.59 -14.945 -7.047 1 90 141 ILE B CA 1
ATOM 2322 C C . ILE B 1 141 ? -8.102 -15.148 -7.133 1 90 141 ILE B C 1
ATOM 2324 O O . ILE B 1 141 ? -8.609 -16.219 -6.789 1 90 141 ILE B O 1
ATOM 2328 N N . LYS B 1 142 ? -8.766 -14.172 -7.605 1 90.06 142 LYS B N 1
ATOM 2329 C CA . LYS B 1 142 ? -10.211 -14.266 -7.742 1 90.06 142 LYS B CA 1
ATOM 2330 C C . LYS B 1 142 ? -10.602 -15.344 -8.75 1 90.06 142 LYS B C 1
ATOM 2332 O O . LYS B 1 142 ? -11.57 -16.078 -8.547 1 90.06 142 LYS B O 1
ATOM 2337 N N . ASP B 1 143 ? -9.859 -15.32 -9.82 1 89.56 143 ASP B N 1
ATOM 2338 C CA . ASP B 1 143 ? -10.109 -16.359 -10.82 1 89.56 143 ASP B CA 1
ATOM 2339 C C . ASP B 1 143 ? -9.883 -17.75 -10.234 1 89.56 143 ASP B C 1
ATOM 2341 O O . ASP B 1 143 ? -10.648 -18.672 -10.508 1 89.56 143 ASP B O 1
ATOM 2345 N N . MET B 1 144 ? -8.883 -17.906 -9.508 1 87.94 144 MET B N 1
ATOM 2346 C CA . MET B 1 144 ? -8.586 -19.188 -8.867 1 87.94 144 MET B CA 1
ATOM 2347 C C . MET B 1 144 ? -9.672 -19.547 -7.859 1 87.94 144 MET B C 1
ATOM 2349 O O . MET B 1 144 ? -10.062 -20.719 -7.758 1 87.94 144 MET B O 1
ATOM 2353 N N . ASP B 1 145 ? -10.109 -18.625 -7.137 1 90.38 145 ASP B N 1
ATOM 2354 C CA . ASP B 1 145 ? -11.18 -18.828 -6.16 1 90.38 145 ASP B CA 1
ATOM 2355 C C . ASP B 1 145 ? -12.461 -19.297 -6.84 1 90.38 145 ASP B C 1
ATOM 2357 O O . ASP B 1 145 ? -13.18 -20.141 -6.305 1 90.38 145 ASP B O 1
ATOM 2361 N N . ALA B 1 146 ? -12.742 -18.734 -7.984 1 88.44 146 ALA B N 1
ATOM 2362 C CA . ALA B 1 146 ? -13.961 -19.031 -8.719 1 88.44 146 ALA B CA 1
ATOM 2363 C C . ALA B 1 146 ? -13.852 -20.375 -9.43 1 88.44 146 ALA B C 1
ATOM 2365 O O . ALA B 1 146 ? -14.867 -20.953 -9.844 1 88.44 146 ALA B O 1
ATOM 2366 N N . HIS B 1 147 ? -12.57 -20.688 -9.625 1 82 147 HIS B N 1
ATOM 2367 C CA . HIS B 1 147 ? -12.359 -21.922 -10.383 1 82 147 HIS B CA 1
ATOM 2368 C C . HIS B 1 147 ? -12.812 -23.141 -9.586 1 82 147 HIS B C 1
ATOM 2370 O O . HIS B 1 147 ? -12.477 -23.281 -8.406 1 82 147 HIS B O 1
ATOM 2376 N N . ASN B 1 148 ? -13.867 -23.922 -9.898 1 63.28 148 ASN B N 1
ATOM 2377 C CA . ASN B 1 148 ? -14.43 -25.125 -9.297 1 63.28 148 ASN B CA 1
ATOM 2378 C C . ASN B 1 148 ? -13.414 -26.266 -9.305 1 63.28 148 ASN B C 1
ATOM 2380 O O . ASN B 1 148 ? -12.766 -26.531 -10.312 1 63.28 148 ASN B O 1
ATOM 2384 N N . ASN B 1 149 ? -12.547 -26.375 -8.203 1 53.91 149 ASN B N 1
ATOM 2385 C CA . ASN B 1 149 ? -11.758 -27.594 -8.156 1 53.91 149 ASN B CA 1
ATOM 2386 C C . ASN B 1 149 ? -12.602 -28.828 -8.469 1 53.91 149 ASN B C 1
ATOM 2388 O O . ASN B 1 149 ? -13.617 -29.062 -7.816 1 53.91 149 ASN B O 1
ATOM 2392 N N . VAL B 1 150 ? -12.914 -29.203 -9.594 1 39.81 150 VAL B N 1
ATOM 2393 C CA . VAL B 1 150 ? -13.195 -30.625 -9.766 1 39.81 150 VAL B CA 1
ATOM 2394 C C . VAL B 1 150 ? -12.078 -31.453 -9.125 1 39.81 150 VAL B C 1
ATOM 2396 O O . VAL B 1 150 ? -10.961 -31.516 -9.648 1 39.81 150 VAL B O 1
ATOM 2399 N N . LEU B 1 151 ? -11.555 -31.188 -7.898 1 33.56 151 LEU B N 1
ATOM 2400 C CA . LEU B 1 151 ? -11.062 -32.469 -7.434 1 33.56 151 LEU B CA 1
ATOM 2401 C C . LEU B 1 151 ? -12.227 -33.375 -7.004 1 33.56 151 LEU B C 1
ATOM 2403 O O . LEU B 1 151 ? -13.203 -32.906 -6.434 1 33.56 151 LEU B O 1
#

Solvent-accessible surface area (backbone atoms only — not comparable to full-atom values): 15656 Å² total; per-residue (Å²): 93,55,45,30,38,36,43,35,33,42,41,83,38,80,56,58,49,65,60,56,44,44,33,65,35,69,36,46,56,54,47,22,72,71,38,53,86,40,31,64,42,53,44,76,77,39,73,54,81,59,35,68,71,12,29,37,36,38,36,32,48,57,94,88,38,82,43,44,41,30,30,32,29,71,42,72,36,79,89,56,40,32,41,33,33,34,55,76,38,49,58,62,56,74,55,17,77,39,45,33,40,34,42,31,34,44,82,51,88,98,35,25,34,38,39,40,36,38,37,41,26,40,73,45,88,82,49,74,77,67,58,69,57,49,28,50,54,46,40,52,52,51,51,52,56,68,46,74,73,82,117,95,55,44,32,37,36,43,33,33,41,41,82,38,81,56,59,50,64,58,54,43,45,33,65,35,69,35,45,56,55,48,22,72,71,40,54,86,40,30,63,43,50,46,77,75,38,75,54,81,59,35,70,71,12,28,36,37,40,36,31,46,57,96,88,38,83,43,44,40,30,30,32,29,71,42,72,36,80,91,57,39,33,42,33,33,33,55,75,41,48,60,61,56,73,52,16,77,38,45,34,39,33,40,32,34,46,80,50,87,98,36,24,33,37,37,42,36,39,37,39,26,40,72,45,89,83,48,73,78,67,56,68,56,50,27,51,54,46,38,52,52,51,49,53,56,67,47,75,73,83,116

Sequence (302 aa):
MALSGKLIGYVEISKKGDFFHDLIRHKPHEMSAIVPDKLHECDVLEGERGAVGSIISWNYTHDGKRKVAKQLIESVNEENHTVVFKVIEGDLVDEYKSFKSMWHVEPKGDKQVGTVTLEFERADTSVPYPTSLLDYVCNIIKDMDAHNNVLMALSGKLIGYVEISKKGDFFHDLIRHKPHEMSAIVPDKLHECDVLEGERGAVGSIISWNYTHDGKRKVAKQLIESVNEENHTVVFKVIEGDLVDEYKSFKSMWHVEPKGDKQVGTVTLEFERADTSVPYPTSLLDYVCNIIKDMDAHNNVL

Nearest PDB structures (foldseek):
  4ihr-assembly1_A  TM=9.678E-01  e=8.650E-19  Actinidia deliciosa
  4reh-assembly1_A  TM=9.619E-01  e=1.212E-18  Panax ginseng
  4rej-assembly1_A  TM=9.672E-01  e=2.982E-18  Panax ginseng
  4rei-assembly1_A  TM=9.692E-01  e=2.019E-17  Panax ginseng
  4igx-assembly3_C  TM=9.630E-01  e=5.577E-16  Actinidia deliciosa

pLDDT: mean 90.39, std 8.61, range [33.53, 98.12]